Protein AF-A0A2M7UBL9-F1 (afdb_monomer_lite)

Secondary structure (DSSP, 8-state):
--------------PPPPHHHHHHHHHHHHHHHHH-TT-THHHHHHHHHHHTT-HHHHHHHHHHHHTSSS--HHHHHHHHHHHHHHT-HHHHHHHHHHHHHSSS--HHHHHHHHHHSGGGS-HHHHHHHHHHHHHHSTT-HHHHHHHHH-TTHHHH-S-TT-S--SSS---------PPP-------------------------

pLDDT: mean 74.65, std 22.38, range [30.62, 98.12]

Structure (mmCIF, N/CA/C/O backbone):
data_AF-A0A2M7UBL9-F1
#
_entry.id   AF-A0A2M7UBL9-F1
#
loop_
_atom_site.group_PDB
_atom_site.id
_atom_site.type_symbol
_atom_site.label_atom_id
_atom_site.label_alt_id
_atom_site.label_comp_id
_atom_site.label_asym_id
_atom_site.label_entity_id
_atom_site.label_seq_id
_atom_site.pdbx_PDB_ins_code
_atom_site.Cartn_x
_atom_site.Cartn_y
_atom_site.Cartn_z
_atom_site.occupancy
_atom_site.B_iso_or_equiv
_atom_site.auth_seq_id
_atom_site.auth_comp_id
_atom_site.auth_asym_id
_atom_site.auth_atom_id
_atom_site.pdbx_PDB_model_num
ATOM 1 N N . MET A 1 1 ? 20.153 52.054 -46.655 1.00 41.78 1 MET A N 1
ATOM 2 C CA . MET A 1 1 ? 19.236 50.897 -46.745 1.00 41.78 1 MET A CA 1
ATOM 3 C C . MET A 1 1 ? 19.800 49.797 -45.859 1.00 41.78 1 MET A C 1
ATOM 5 O O . MET A 1 1 ? 20.803 49.205 -46.225 1.00 41.78 1 MET A O 1
ATOM 9 N N . SER A 1 2 ? 19.235 49.605 -44.665 1.00 38.12 2 SER A N 1
ATOM 10 C CA . SER A 1 2 ? 19.687 48.591 -43.701 1.00 38.12 2 SER A CA 1
ATOM 11 C C . SER A 1 2 ? 18.784 47.368 -43.794 1.00 38.12 2 SER A C 1
ATOM 13 O O . SER A 1 2 ? 17.598 47.455 -43.479 1.00 38.12 2 SER A O 1
ATOM 15 N N . THR A 1 3 ? 19.324 46.233 -44.223 1.00 44.28 3 THR A N 1
ATOM 16 C CA . THR A 1 3 ? 18.603 44.957 -44.233 1.00 44.28 3 THR A CA 1
ATOM 17 C C . THR A 1 3 ? 18.715 44.304 -42.857 1.00 44.28 3 THR A C 1
ATOM 19 O O . THR A 1 3 ? 19.788 43.850 -42.463 1.00 44.28 3 THR A O 1
ATOM 22 N N . ARG A 1 4 ? 17.605 44.274 -42.110 1.00 40.47 4 ARG A N 1
ATOM 23 C CA . ARG A 1 4 ? 17.450 43.426 -40.920 1.00 40.47 4 ARG A CA 1
ATOM 24 C C . ARG A 1 4 ? 17.312 41.974 -41.371 1.00 40.47 4 ARG A C 1
ATOM 26 O O . ARG A 1 4 ? 16.329 41.628 -42.019 1.00 40.47 4 ARG A O 1
ATOM 33 N N . THR A 1 5 ? 18.264 41.134 -40.986 1.00 43.53 5 THR A N 1
ATOM 34 C CA . THR A 1 5 ? 18.117 39.679 -41.057 1.00 43.53 5 THR A CA 1
ATOM 35 C C . THR A 1 5 ? 17.353 39.226 -39.817 1.00 43.53 5 THR A C 1
ATOM 37 O O . THR A 1 5 ? 17.860 39.297 -38.700 1.00 43.53 5 THR A O 1
ATOM 40 N N . THR A 1 6 ? 16.103 38.819 -40.011 1.00 44.91 6 THR A N 1
ATOM 41 C CA . THR A 1 6 ? 15.244 38.250 -38.971 1.00 44.91 6 THR A CA 1
ATOM 42 C C . THR A 1 6 ? 15.660 36.802 -38.728 1.00 44.91 6 THR A C 1
ATOM 44 O O . THR A 1 6 ? 15.417 35.937 -39.566 1.00 44.91 6 THR A O 1
ATOM 47 N N . THR A 1 7 ? 16.296 36.521 -37.592 1.00 44.97 7 THR A N 1
ATOM 48 C CA . THR A 1 7 ? 16.575 35.150 -37.152 1.00 44.97 7 THR A CA 1
ATOM 49 C C . THR A 1 7 ? 15.276 34.540 -36.628 1.00 44.97 7 THR A C 1
ATOM 51 O O . THR A 1 7 ? 14.808 34.890 -35.547 1.00 44.97 7 THR A O 1
ATOM 54 N N . ALA A 1 8 ? 14.656 33.660 -37.415 1.00 42.44 8 ALA A N 1
ATOM 55 C CA . ALA A 1 8 ? 13.515 32.871 -36.975 1.00 42.44 8 ALA A CA 1
ATOM 56 C C . ALA A 1 8 ? 14.001 31.771 -36.019 1.00 42.44 8 ALA A C 1
ATOM 58 O O . ALA A 1 8 ? 14.709 30.846 -36.418 1.00 42.44 8 ALA A O 1
ATOM 59 N N . THR A 1 9 ? 13.637 31.884 -34.745 1.00 47.38 9 THR A N 1
ATOM 60 C CA . THR A 1 9 ? 13.860 30.854 -33.730 1.00 47.38 9 THR A CA 1
ATOM 61 C C . THR A 1 9 ? 12.978 29.652 -34.062 1.00 47.38 9 THR A C 1
ATOM 63 O O . THR A 1 9 ? 11.766 29.691 -33.857 1.00 47.38 9 THR A O 1
ATOM 66 N N . ALA A 1 10 ? 13.568 28.586 -34.604 1.00 41.22 10 ALA A N 1
ATOM 67 C CA . ALA A 1 10 ? 12.870 27.326 -34.817 1.00 41.22 10 ALA A CA 1
ATOM 68 C C . ALA A 1 10 ? 12.515 26.724 -33.452 1.00 41.22 10 ALA A C 1
ATOM 70 O O . ALA A 1 10 ? 13.370 26.221 -32.723 1.00 41.22 10 ALA A O 1
ATOM 71 N N . THR A 1 11 ? 11.242 26.817 -33.082 1.00 44.38 11 THR A N 1
ATOM 72 C CA . THR A 1 11 ? 10.681 26.097 -31.943 1.00 44.38 11 THR A CA 1
ATOM 73 C C . THR A 1 11 ? 10.599 24.624 -32.334 1.00 44.38 11 THR A C 1
ATOM 75 O O . THR A 1 11 ? 9.658 24.198 -32.998 1.00 44.38 11 THR A O 1
ATOM 78 N N . THR A 1 12 ? 11.618 23.841 -31.981 1.00 48.31 12 THR A N 1
ATOM 79 C CA . THR A 1 12 ? 11.602 22.386 -32.157 1.00 48.31 12 THR A CA 1
ATOM 80 C C . THR A 1 12 ? 10.574 21.791 -31.201 1.00 48.31 12 THR A C 1
ATOM 82 O O . THR A 1 12 ? 10.859 21.535 -30.034 1.00 48.31 12 THR A O 1
ATOM 85 N N . THR A 1 13 ? 9.356 21.583 -31.688 1.00 44.88 13 THR A N 1
ATOM 86 C CA . THR A 1 13 ? 8.380 20.707 -31.041 1.00 44.88 13 THR A CA 1
ATOM 87 C C . THR A 1 13 ? 8.954 19.284 -31.051 1.00 44.88 13 THR A C 1
ATOM 89 O O . THR A 1 13 ? 9.292 18.792 -32.132 1.00 44.88 13 THR A O 1
ATOM 92 N N . PRO A 1 14 ? 9.117 18.603 -29.903 1.00 51.16 14 PRO A N 1
ATOM 93 C CA . PRO A 1 14 ? 9.611 17.234 -29.906 1.00 51.16 14 PRO A CA 1
ATOM 94 C C . PRO A 1 14 ? 8.549 16.330 -30.549 1.00 51.16 14 PRO A C 1
ATOM 96 O O . PRO A 1 14 ? 7.453 16.157 -30.019 1.00 51.16 14 PRO A O 1
ATOM 99 N N . GLY A 1 15 ? 8.861 15.798 -31.733 1.00 53.72 15 GLY A N 1
ATOM 100 C CA . GLY A 1 15 ? 8.051 14.779 -32.403 1.00 53.72 15 GLY A CA 1
ATOM 101 C C . GLY A 1 15 ? 8.059 13.447 -31.637 1.00 53.72 15 GLY A C 1
ATOM 102 O O . GLY A 1 15 ? 8.873 13.265 -30.729 1.00 53.72 15 GLY A O 1
ATOM 103 N N . PRO A 1 16 ? 7.175 12.495 -31.988 1.00 56.75 16 PRO A N 1
ATOM 104 C CA . PRO A 1 16 ? 7.055 11.226 -31.276 1.00 56.75 16 PRO A CA 1
ATOM 105 C C . PRO A 1 16 ? 8.388 10.468 -31.325 1.00 56.75 16 PRO A C 1
ATOM 107 O O . PRO A 1 16 ? 8.872 10.116 -32.403 1.00 56.75 16 PRO A O 1
ATOM 110 N N . GLU A 1 17 ? 9.003 10.245 -30.161 1.00 60.44 17 GLU A N 1
ATOM 111 C CA . GLU A 1 17 ? 10.250 9.486 -30.047 1.00 60.44 17 GLU A CA 1
ATOM 112 C C . GLU A 1 17 ? 10.089 8.114 -30.722 1.00 60.44 17 GLU A C 1
ATOM 114 O O . GLU A 1 17 ? 9.132 7.382 -30.453 1.00 60.44 17 GLU A O 1
ATOM 119 N N . ARG A 1 18 ? 11.009 7.760 -31.633 1.00 70.50 18 ARG A N 1
ATOM 120 C CA . ARG A 1 18 ? 10.967 6.465 -32.332 1.00 70.50 18 ARG A CA 1
ATOM 121 C C . ARG A 1 18 ? 10.986 5.337 -31.296 1.00 70.50 18 ARG A C 1
ATOM 123 O O . ARG A 1 18 ? 11.727 5.396 -30.320 1.00 70.50 18 ARG A O 1
ATOM 130 N N . ARG A 1 19 ? 10.215 4.268 -31.517 1.00 67.06 19 ARG A N 1
ATOM 131 C CA . ARG A 1 19 ? 10.144 3.106 -30.601 1.00 67.06 19 ARG A CA 1
ATOM 132 C C . ARG A 1 19 ? 11.531 2.568 -30.211 1.00 67.06 19 ARG A C 1
ATOM 134 O O . ARG A 1 19 ? 11.742 2.196 -29.058 1.00 67.06 19 ARG A O 1
ATOM 141 N N . ASP A 1 20 ? 12.487 2.629 -31.134 1.00 74.69 20 ASP A N 1
ATOM 142 C CA . ASP A 1 20 ? 13.873 2.205 -30.924 1.00 74.69 20 ASP A CA 1
ATOM 143 C C . ASP A 1 20 ? 14.603 3.041 -29.863 1.00 74.69 20 ASP A C 1
ATOM 145 O O . ASP A 1 20 ? 15.366 2.500 -29.061 1.00 74.69 20 ASP A O 1
ATOM 149 N N . THR A 1 21 ? 14.347 4.353 -29.797 1.00 82.38 21 THR A N 1
ATOM 150 C CA . THR A 1 21 ? 14.987 5.228 -28.805 1.00 82.38 21 THR A CA 1
ATOM 151 C C . THR A 1 21 ? 14.426 4.988 -27.409 1.00 82.38 21 THR A C 1
ATOM 153 O O . THR A 1 21 ? 15.182 5.003 -26.440 1.00 82.38 21 THR A O 1
ATOM 156 N N . ILE A 1 22 ? 13.127 4.697 -27.297 1.00 79.38 22 ILE A N 1
ATOM 157 C CA . ILE A 1 22 ? 12.485 4.341 -26.022 1.00 79.38 22 ILE A CA 1
ATOM 158 C C . ILE A 1 22 ? 13.061 3.022 -25.496 1.00 79.38 22 ILE A C 1
ATOM 160 O O . ILE A 1 22 ? 13.473 2.945 -24.339 1.00 79.38 22 ILE A O 1
ATOM 164 N N . PHE A 1 23 ? 13.164 2.006 -26.357 1.00 78.19 23 PHE A N 1
ATOM 165 C CA . PHE A 1 23 ? 13.729 0.710 -25.982 1.00 78.19 23 PHE A CA 1
ATOM 166 C C . PHE A 1 23 ? 15.198 0.821 -25.546 1.00 78.19 23 PHE A C 1
ATOM 168 O O . PHE A 1 23 ? 15.598 0.246 -24.533 1.00 78.19 23 PHE A O 1
ATOM 175 N N . GLN A 1 24 ? 16.006 1.612 -26.258 1.00 84.75 24 GLN A N 1
ATOM 176 C CA . GLN A 1 24 ? 17.397 1.858 -25.872 1.00 84.75 24 GLN A CA 1
ATOM 177 C C . GLN A 1 24 ? 17.512 2.583 -24.526 1.00 84.75 24 GLN A C 1
ATOM 179 O O . GLN A 1 24 ? 18.331 2.187 -23.695 1.00 84.75 24 GLN A O 1
ATOM 184 N N . LYS A 1 25 ? 16.695 3.618 -24.285 1.00 86.44 25 LYS A N 1
ATOM 185 C CA . LYS A 1 25 ? 16.646 4.318 -22.990 1.00 86.44 25 LYS A CA 1
ATOM 186 C C . LYS A 1 25 ? 16.262 3.362 -21.859 1.00 86.44 25 LYS A C 1
ATOM 188 O O . LYS A 1 25 ? 16.910 3.374 -20.817 1.00 86.44 25 LYS A O 1
ATOM 193 N N . GLN A 1 26 ? 15.278 2.493 -22.090 1.00 86.12 26 GLN A N 1
ATOM 194 C CA . GLN A 1 26 ? 14.844 1.486 -21.123 1.00 86.12 26 GLN A CA 1
ATOM 195 C C . GLN A 1 26 ? 15.966 0.498 -20.784 1.00 86.12 26 GLN A C 1
ATOM 197 O O . GLN A 1 26 ? 16.264 0.286 -19.612 1.00 86.12 26 GLN A O 1
ATOM 202 N N . LYS A 1 27 ? 16.660 -0.034 -21.796 1.00 88.00 27 LYS A N 1
ATOM 203 C CA . LYS A 1 27 ? 17.800 -0.939 -21.593 1.00 88.00 27 LYS A CA 1
ATOM 204 C C . LYS A 1 27 ? 18.944 -0.273 -20.819 1.00 88.00 27 LYS A C 1
ATOM 206 O O . LYS A 1 27 ? 19.565 -0.909 -19.973 1.00 88.00 27 LYS A O 1
ATOM 211 N N . ARG A 1 28 ? 19.222 1.010 -21.087 1.00 89.19 28 ARG A N 1
ATOM 212 C CA . ARG A 1 28 ? 20.231 1.784 -20.339 1.00 89.19 28 ARG A CA 1
ATOM 213 C C . ARG A 1 28 ? 19.842 1.963 -18.873 1.00 89.19 28 ARG A C 1
ATOM 215 O O . ARG A 1 28 ? 20.697 1.802 -18.010 1.00 89.19 28 ARG A O 1
ATOM 222 N N . LEU A 1 29 ? 18.572 2.262 -18.600 1.00 88.81 29 LEU A N 1
ATOM 223 C CA . LEU A 1 29 ? 18.061 2.380 -17.235 1.00 88.81 29 LEU A CA 1
ATOM 224 C C . LEU A 1 29 ? 18.187 1.055 -16.475 1.00 88.81 29 LEU A C 1
ATOM 226 O O . LEU A 1 29 ? 18.635 1.047 -15.335 1.00 88.81 29 LEU A O 1
ATOM 230 N N . GLU A 1 30 ? 17.846 -0.065 -17.108 1.00 88.81 30 GLU A N 1
ATOM 231 C CA . GLU A 1 30 ? 17.962 -1.387 -16.481 1.00 88.81 30 GLU A CA 1
ATOM 232 C C . GLU A 1 30 ? 19.416 -1.758 -16.186 1.00 88.81 30 GLU A C 1
ATOM 234 O O . GLU A 1 30 ? 19.713 -2.241 -15.096 1.00 88.81 30 GLU A O 1
ATOM 239 N N . GLY A 1 31 ? 20.333 -1.454 -17.109 1.00 90.69 31 GLY A N 1
ATOM 240 C CA . GLY A 1 31 ? 21.767 -1.608 -16.866 1.00 90.69 31 GLY A CA 1
ATOM 241 C C . GLY A 1 31 ? 22.255 -0.758 -15.690 1.00 90.69 31 GLY A C 1
ATOM 242 O O . GLY A 1 31 ? 23.000 -1.247 -14.850 1.00 90.69 31 GLY A O 1
ATOM 243 N N . TYR A 1 32 ? 21.794 0.492 -15.585 1.00 90.81 32 TYR A N 1
ATOM 244 C CA . TYR A 1 32 ? 22.112 1.353 -14.445 1.00 90.81 32 TYR A CA 1
ATOM 245 C C . TYR A 1 32 ? 21.618 0.748 -13.124 1.00 90.81 32 TYR A C 1
ATOM 247 O O . TYR A 1 32 ? 22.389 0.617 -12.180 1.00 90.81 32 TYR A O 1
ATOM 255 N N . LEU A 1 33 ? 20.353 0.327 -13.059 1.00 89.94 33 LEU A N 1
ATOM 256 C CA . LEU A 1 33 ? 19.760 -0.244 -11.846 1.00 89.94 33 LEU A CA 1
ATOM 257 C C . LEU A 1 33 ? 20.497 -1.500 -11.359 1.00 89.94 33 LEU A C 1
ATOM 259 O O . LEU A 1 33 ? 20.655 -1.680 -10.154 1.00 89.94 33 LEU A O 1
ATOM 263 N N . LEU A 1 34 ? 21.015 -2.323 -12.276 1.00 87.25 34 LEU A N 1
ATOM 264 C CA . LEU A 1 34 ? 21.812 -3.503 -11.931 1.00 87.25 34 LEU A CA 1
ATOM 265 C C . LEU A 1 34 ? 23.120 -3.150 -11.201 1.00 87.25 34 LEU A C 1
ATOM 267 O O . LEU A 1 34 ? 23.563 -3.894 -10.332 1.00 87.25 34 LEU A O 1
ATOM 271 N N . HIS A 1 35 ? 23.731 -2.012 -11.533 1.00 88.00 35 HIS A N 1
ATOM 272 C CA . HIS A 1 35 ? 24.955 -1.528 -10.887 1.00 88.00 35 HIS A CA 1
ATOM 273 C C . HIS A 1 35 ? 24.685 -0.623 -9.673 1.00 88.00 35 HIS A C 1
ATOM 275 O O . HIS A 1 35 ? 25.620 -0.248 -8.965 1.00 88.00 35 HIS A O 1
ATOM 281 N N . HIS A 1 36 ? 23.420 -0.281 -9.413 1.00 87.75 36 HIS A N 1
ATOM 282 C CA . HIS A 1 36 ? 23.005 0.625 -8.344 1.00 87.75 36 HIS A CA 1
ATOM 283 C C . HIS A 1 36 ? 21.801 0.053 -7.569 1.00 87.75 36 HIS A C 1
ATOM 285 O O . HIS A 1 36 ? 20.705 0.618 -7.636 1.00 87.75 36 HIS A O 1
ATOM 291 N N . PRO A 1 37 ? 21.990 -1.037 -6.797 1.00 84.06 37 PRO A N 1
ATOM 292 C CA . PRO A 1 37 ? 20.899 -1.767 -6.140 1.00 84.06 37 PRO A CA 1
ATOM 293 C C . PRO A 1 37 ? 20.113 -0.933 -5.113 1.00 84.06 37 PRO A C 1
ATOM 295 O O . PRO A 1 37 ? 18.930 -1.169 -4.920 1.00 84.06 37 PRO A O 1
ATOM 298 N N . ASN A 1 38 ? 20.725 0.100 -4.525 1.00 84.12 38 ASN A N 1
ATOM 299 C CA . ASN A 1 38 ? 20.074 0.995 -3.555 1.00 84.12 38 ASN A CA 1
ATOM 300 C C . ASN A 1 38 ? 19.424 2.237 -4.208 1.00 84.12 38 ASN A C 1
ATOM 302 O O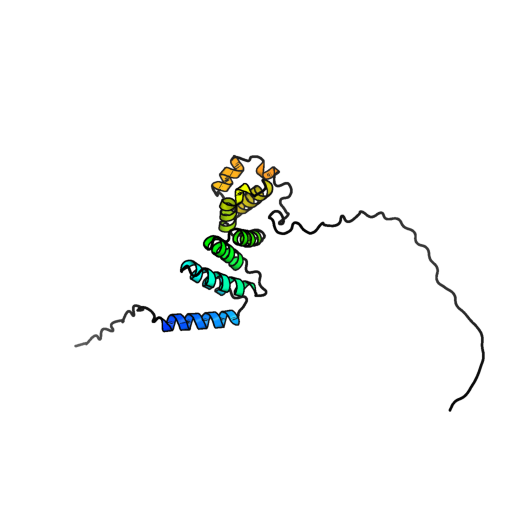 . ASN A 1 38 ? 19.159 3.244 -3.547 1.00 84.12 38 ASN A O 1
ATOM 306 N N . SER A 1 39 ? 19.241 2.237 -5.533 1.00 88.25 39 SER A N 1
ATOM 307 C CA . SER A 1 39 ? 18.741 3.410 -6.252 1.00 88.25 39 SER A CA 1
ATOM 308 C C . SER A 1 39 ? 17.248 3.642 -6.015 1.00 88.25 39 SER A C 1
ATOM 310 O O . SER A 1 39 ? 16.408 2.791 -6.302 1.00 88.25 39 SER A O 1
ATOM 312 N N . ALA A 1 40 ? 16.880 4.871 -5.644 1.00 84.25 40 ALA A N 1
ATOM 313 C CA . ALA A 1 40 ? 15.477 5.294 -5.589 1.00 84.25 40 ALA A CA 1
ATOM 314 C C . ALA A 1 40 ? 14.754 5.197 -6.954 1.00 84.25 40 ALA A C 1
ATOM 316 O O . ALA A 1 40 ? 13.522 5.234 -7.010 1.00 84.25 40 ALA A O 1
ATOM 317 N N . LEU A 1 41 ? 15.499 5.039 -8.058 1.00 90.62 41 LEU A N 1
ATOM 318 C CA . LEU A 1 41 ? 14.942 4.873 -9.399 1.00 90.62 41 LEU A CA 1
ATOM 319 C C . LEU A 1 41 ? 14.125 3.588 -9.565 1.00 90.62 41 LEU A C 1
ATOM 321 O O . LEU A 1 41 ? 13.236 3.574 -10.416 1.00 90.62 41 LEU A O 1
ATOM 325 N N . PHE A 1 42 ? 14.345 2.550 -8.747 1.00 92.88 42 PHE A N 1
ATOM 326 C CA . PHE A 1 42 ? 13.486 1.360 -8.753 1.00 92.88 42 PHE A CA 1
ATOM 327 C C . PHE A 1 42 ? 12.021 1.718 -8.492 1.00 92.88 42 PHE A C 1
ATOM 329 O O . PHE A 1 42 ? 11.135 1.264 -9.213 1.00 92.88 42 PHE A O 1
ATOM 336 N N . ALA A 1 43 ? 11.760 2.589 -7.512 1.00 91.94 43 ALA A N 1
ATOM 337 C CA . ALA A 1 43 ? 10.400 2.969 -7.137 1.00 91.94 43 ALA A CA 1
ATOM 338 C C . ALA A 1 43 ? 9.715 3.782 -8.236 1.00 91.94 43 ALA A C 1
ATOM 340 O O . ALA A 1 43 ? 8.543 3.564 -8.546 1.00 91.94 43 ALA A O 1
ATOM 341 N N . TRP A 1 44 ? 10.458 4.702 -8.853 1.00 92.69 44 TRP A N 1
ATOM 342 C CA . TRP A 1 44 ? 9.953 5.461 -9.990 1.00 92.69 44 TRP A CA 1
ATOM 343 C C . TRP A 1 44 ? 9.650 4.533 -11.171 1.00 92.69 44 TRP A C 1
ATOM 345 O O . TRP A 1 44 ? 8.538 4.546 -11.696 1.00 92.69 44 TRP A O 1
ATOM 355 N N . TYR A 1 45 ? 10.598 3.673 -11.549 1.00 94.12 45 TYR A N 1
ATOM 356 C CA . TYR A 1 45 ? 10.457 2.800 -12.713 1.00 94.12 45 TYR A CA 1
ATOM 357 C C . TYR A 1 45 ? 9.361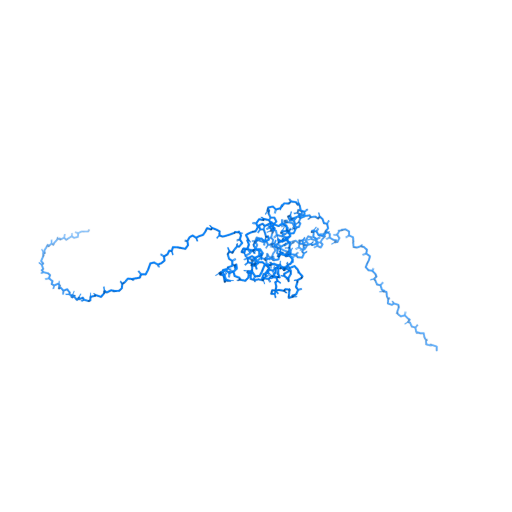 1.742 -12.527 1.00 94.12 45 TYR A C 1
ATOM 359 O O . TYR A 1 45 ? 8.587 1.484 -13.454 1.00 94.12 45 TYR A O 1
ATOM 367 N N . GLY A 1 46 ? 9.235 1.179 -11.323 1.00 95.12 46 GLY A N 1
ATOM 368 C CA . GLY A 1 46 ? 8.134 0.292 -10.958 1.00 95.12 46 GLY A CA 1
ATOM 369 C C . GLY A 1 46 ? 6.781 0.996 -11.089 1.00 95.12 46 GLY A C 1
ATOM 370 O O . GLY A 1 46 ? 5.890 0.484 -11.765 1.00 95.12 46 GLY A O 1
ATOM 371 N N . ARG A 1 47 ? 6.649 2.217 -10.547 1.00 94.94 47 ARG A N 1
ATOM 372 C CA . ARG A 1 47 ? 5.415 3.016 -10.641 1.00 94.94 47 ARG A CA 1
ATOM 373 C C . ARG A 1 47 ? 5.015 3.287 -12.087 1.00 94.94 47 ARG A C 1
ATOM 375 O O . ARG A 1 47 ? 3.855 3.103 -12.430 1.00 94.94 47 ARG A O 1
ATOM 382 N N . GLN A 1 48 ? 5.967 3.655 -12.944 1.00 94.50 48 GLN A N 1
ATOM 383 C CA . GLN A 1 48 ? 5.682 3.887 -14.363 1.00 94.50 48 GLN A CA 1
ATOM 384 C C . GLN A 1 48 ? 5.161 2.625 -15.064 1.00 94.50 48 GLN A C 1
ATOM 386 O O . GLN A 1 48 ? 4.232 2.693 -15.864 1.00 94.50 48 GLN A O 1
ATOM 391 N N . ASN A 1 49 ? 5.714 1.448 -14.750 1.00 95.25 49 ASN A N 1
ATOM 392 C CA . ASN A 1 49 ? 5.205 0.195 -15.314 1.00 95.25 49 ASN A CA 1
ATOM 393 C C . ASN A 1 49 ? 3.811 -0.154 -14.782 1.00 95.25 49 ASN A C 1
ATOM 395 O O . ASN A 1 49 ? 2.987 -0.645 -15.553 1.00 95.25 49 ASN A O 1
ATOM 399 N N . MET A 1 50 ? 3.532 0.140 -13.511 1.00 95.56 50 MET A N 1
ATOM 400 C CA . MET A 1 50 ? 2.208 -0.037 -12.917 1.00 95.56 50 MET A CA 1
ATOM 401 C C . MET A 1 50 ? 1.163 0.866 -13.592 1.00 95.56 50 MET A C 1
ATOM 403 O O . MET A 1 50 ? 0.103 0.380 -13.971 1.00 95.56 50 MET A O 1
ATOM 407 N N . GLU A 1 51 ? 1.474 2.148 -13.809 1.00 94.56 51 GLU A N 1
ATOM 408 C CA . GLU A 1 51 ? 0.576 3.122 -14.458 1.00 94.56 51 GLU A CA 1
ATOM 409 C C . GLU A 1 51 ? 0.227 2.736 -15.905 1.00 94.56 51 GLU A C 1
ATOM 411 O O . GLU A 1 51 ? -0.885 2.979 -16.365 1.00 94.56 51 GLU A O 1
ATOM 416 N N . ILE A 1 52 ? 1.149 2.073 -16.611 1.00 94.19 52 ILE A N 1
ATOM 417 C CA . ILE A 1 52 ? 0.938 1.560 -17.977 1.00 94.19 52 ILE A CA 1
ATOM 418 C C . ILE A 1 52 ? 0.243 0.174 -17.962 1.00 94.19 52 ILE A C 1
ATOM 420 O O . ILE A 1 52 ? 0.000 -0.422 -19.011 1.00 94.19 52 ILE A O 1
ATOM 424 N N . GLY A 1 53 ? -0.079 -0.370 -16.784 1.00 94.38 53 GLY A N 1
ATOM 425 C CA . GLY A 1 53 ? -0.754 -1.663 -16.617 1.00 94.38 53 GLY A CA 1
ATOM 426 C C . GLY A 1 53 ? 0.158 -2.885 -16.758 1.00 94.38 53 GLY A C 1
ATOM 427 O O . GLY A 1 53 ? -0.317 -4.017 -16.781 1.00 94.38 53 GLY A O 1
ATOM 428 N N . LYS A 1 54 ? 1.481 -2.698 -16.832 1.00 96.12 54 LYS A N 1
ATOM 429 C CA . LYS A 1 54 ? 2.471 -3.787 -16.891 1.00 96.12 54 LYS A CA 1
ATOM 430 C C . LYS A 1 54 ? 2.820 -4.273 -15.483 1.00 96.12 54 LYS A C 1
ATOM 432 O O . LYS A 1 54 ? 3.968 -4.148 -15.050 1.00 96.12 54 LYS A O 1
ATOM 437 N N . LEU A 1 55 ? 1.826 -4.811 -14.779 1.00 96.88 55 LEU A N 1
ATOM 438 C CA . LEU A 1 55 ? 1.922 -5.167 -13.358 1.00 96.88 55 LEU A CA 1
ATOM 439 C C . LEU A 1 55 ? 3.051 -6.171 -13.072 1.00 96.88 55 LEU A C 1
ATOM 441 O O . LEU A 1 55 ? 3.891 -5.893 -12.224 1.00 96.88 55 LEU A O 1
ATOM 445 N N . ASP A 1 56 ? 3.184 -7.239 -13.864 1.00 96.69 56 ASP A N 1
ATOM 446 C CA . ASP A 1 56 ? 4.242 -8.251 -13.665 1.00 96.69 56 ASP A CA 1
ATOM 447 C C . ASP A 1 56 ? 5.656 -7.679 -13.827 1.00 96.69 56 ASP A C 1
ATOM 449 O O . ASP A 1 56 ? 6.619 -8.123 -13.201 1.00 96.69 56 ASP A O 1
ATOM 453 N N . ARG A 1 57 ? 5.812 -6.676 -14.701 1.00 94.56 57 ARG A N 1
ATOM 454 C CA . ARG A 1 57 ? 7.097 -5.992 -14.869 1.00 94.56 57 ARG A CA 1
ATOM 455 C C . ARG A 1 57 ? 7.360 -5.050 -13.704 1.00 94.56 57 ARG A C 1
ATOM 457 O O . ARG A 1 57 ? 8.487 -5.008 -13.222 1.00 94.56 57 ARG A O 1
ATOM 464 N N . ALA A 1 58 ? 6.341 -4.314 -13.265 1.00 96.62 58 ALA A N 1
ATOM 465 C CA . ALA A 1 58 ? 6.429 -3.441 -12.102 1.00 96.62 58 ALA A CA 1
ATOM 466 C C . ALA A 1 58 ? 6.837 -4.228 -10.848 1.00 96.62 58 ALA A C 1
ATOM 468 O O . ALA A 1 58 ? 7.743 -3.804 -10.133 1.00 96.62 58 ALA A O 1
ATOM 469 N N . GLU A 1 59 ? 6.238 -5.402 -10.644 1.00 96.62 59 GLU A N 1
ATOM 470 C CA . GLU A 1 59 ? 6.569 -6.330 -9.564 1.00 96.62 59 GLU A CA 1
ATOM 471 C C . GLU A 1 59 ? 8.043 -6.741 -9.607 1.00 96.62 59 GLU A C 1
ATOM 473 O O . GLU A 1 59 ? 8.770 -6.506 -8.643 1.00 96.62 59 GLU A O 1
ATOM 478 N N . LYS A 1 60 ? 8.520 -7.263 -10.747 1.00 94.50 60 LYS A N 1
ATOM 479 C CA . LYS A 1 60 ? 9.923 -7.685 -10.910 1.00 94.50 60 LYS A CA 1
ATOM 480 C C . LYS A 1 60 ? 10.914 -6.553 -10.650 1.00 94.50 60 LYS A C 1
ATOM 482 O O . LYS A 1 60 ? 11.962 -6.782 -10.056 1.00 94.50 60 LYS A O 1
ATOM 487 N N . ILE A 1 61 ? 10.593 -5.333 -11.087 1.00 93.31 61 ILE A N 1
ATOM 488 C CA . ILE A 1 61 ? 11.427 -4.150 -10.832 1.00 93.31 61 ILE A CA 1
ATOM 489 C C . ILE A 1 61 ? 11.500 -3.866 -9.328 1.00 93.31 61 ILE A C 1
ATOM 491 O O . ILE A 1 61 ? 12.585 -3.611 -8.812 1.00 93.31 61 ILE A O 1
ATOM 495 N N . CYS A 1 62 ? 10.370 -3.922 -8.620 1.00 93.56 62 CYS A N 1
ATOM 496 C CA . CYS A 1 62 ? 10.344 -3.658 -7.184 1.00 93.56 62 CYS A CA 1
ATOM 497 C C . CYS A 1 62 ? 11.055 -4.756 -6.384 1.00 93.56 62 CYS A C 1
ATOM 499 O O . CYS A 1 62 ? 11.836 -4.432 -5.496 1.00 93.56 62 CYS A O 1
ATOM 501 N N . GLN A 1 63 ? 10.849 -6.030 -6.733 1.00 92.56 63 GLN A N 1
ATOM 502 C CA . GLN A 1 63 ? 11.557 -7.164 -6.128 1.00 92.56 63 GLN A CA 1
ATOM 503 C C . GLN A 1 63 ? 13.071 -7.053 -6.339 1.00 92.56 63 GLN A C 1
ATOM 505 O O . GLN A 1 63 ? 13.838 -7.236 -5.399 1.00 92.56 63 GLN A O 1
ATOM 510 N N . LEU A 1 64 ? 13.516 -6.666 -7.540 1.00 90.38 64 LEU A N 1
ATOM 511 C CA . LEU A 1 64 ? 14.937 -6.448 -7.812 1.00 90.38 64 LEU A CA 1
ATOM 512 C C . LEU A 1 64 ? 15.529 -5.335 -6.933 1.00 90.38 64 LEU A C 1
ATOM 514 O O . LEU A 1 64 ? 16.641 -5.488 -6.438 1.00 90.38 64 LEU A O 1
ATOM 518 N N . GLY A 1 65 ? 14.788 -4.246 -6.709 1.00 89.31 65 GLY A N 1
ATOM 519 C CA . GLY A 1 65 ? 15.219 -3.167 -5.816 1.00 89.31 65 GLY A CA 1
ATOM 520 C C . GLY A 1 65 ? 15.202 -3.543 -4.329 1.00 89.31 65 GLY A C 1
ATOM 521 O O . GLY A 1 65 ? 15.981 -2.996 -3.558 1.00 89.31 65 GLY A O 1
ATOM 522 N N . LEU A 1 66 ? 14.349 -4.487 -3.918 1.00 88.94 66 LEU A N 1
ATOM 523 C CA . LEU A 1 66 ? 14.317 -5.012 -2.546 1.00 88.94 66 LEU A CA 1
ATOM 524 C C . LEU A 1 66 ? 15.397 -6.061 -2.263 1.00 88.94 66 LEU A C 1
ATOM 526 O O . LEU A 1 66 ? 15.700 -6.302 -1.102 1.00 88.94 66 LEU A O 1
ATOM 530 N N . ASN A 1 67 ? 15.998 -6.654 -3.298 1.00 84.31 67 ASN A N 1
ATOM 531 C CA . ASN A 1 67 ? 17.155 -7.540 -3.142 1.00 84.31 67 ASN A CA 1
ATOM 532 C C . ASN A 1 67 ? 18.444 -6.782 -2.759 1.00 84.31 67 ASN A C 1
ATOM 534 O O . ASN A 1 67 ? 19.457 -7.416 -2.470 1.00 84.31 67 ASN A O 1
ATOM 538 N N . GLY A 1 68 ? 18.437 -5.443 -2.790 1.00 71.75 68 GLY A N 1
ATOM 539 C CA . GLY A 1 68 ? 19.512 -4.622 -2.232 1.00 71.75 68 GLY A CA 1
ATOM 540 C C . GLY A 1 68 ? 19.488 -4.598 -0.698 1.00 71.75 68 GLY A C 1
ATOM 541 O O . GLY A 1 68 ? 18.478 -4.892 -0.072 1.00 71.75 68 GLY A O 1
ATOM 542 N N . GLU A 1 69 ? 20.595 -4.203 -0.067 1.00 58.47 69 GLU A N 1
ATOM 543 C CA . GLU A 1 69 ? 20.736 -4.199 1.404 1.00 58.47 69 GLU A CA 1
ATOM 544 C C . GLU A 1 69 ? 19.918 -3.102 2.119 1.00 58.47 69 GLU A C 1
ATOM 546 O O . GLU A 1 69 ? 19.894 -3.039 3.348 1.00 58.47 69 GLU A O 1
ATOM 551 N N . THR A 1 70 ? 19.244 -2.217 1.378 1.00 67.06 70 THR A N 1
ATOM 552 C CA . THR A 1 70 ? 18.478 -1.103 1.955 1.00 67.06 70 THR A CA 1
ATOM 553 C C . THR A 1 70 ? 16.999 -1.456 2.081 1.00 67.06 70 THR A C 1
ATOM 555 O O . THR A 1 70 ? 16.349 -1.798 1.094 1.00 67.06 70 THR A O 1
ATOM 558 N N . ASP A 1 71 ? 16.428 -1.279 3.277 1.00 71.00 71 ASP A N 1
ATOM 559 C CA . ASP A 1 71 ? 14.980 -1.394 3.477 1.00 71.00 71 ASP A CA 1
ATOM 560 C C . ASP A 1 71 ? 14.242 -0.248 2.768 1.00 71.00 71 ASP A C 1
ATOM 562 O O . ASP A 1 71 ? 14.090 0.875 3.264 1.00 71.00 71 ASP A O 1
ATOM 566 N N . HIS A 1 72 ? 13.801 -0.523 1.544 1.00 85.50 72 HIS A N 1
ATOM 567 C CA . HIS A 1 72 ? 13.085 0.429 0.716 1.00 85.50 72 HIS A CA 1
ATOM 568 C C . HIS A 1 72 ? 11.585 0.369 0.998 1.00 85.50 72 HIS A C 1
ATOM 570 O O . HIS A 1 72 ? 10.800 -0.189 0.229 1.00 85.50 72 HIS A O 1
ATOM 576 N N . ILE A 1 73 ? 11.158 1.052 2.062 1.00 90.50 73 ILE A N 1
ATOM 577 C CA . ILE A 1 73 ? 9.743 1.119 2.461 1.00 90.50 73 ILE A CA 1
ATOM 578 C C . ILE A 1 73 ? 8.812 1.628 1.344 1.00 90.50 73 ILE A C 1
ATOM 580 O O . ILE A 1 73 ? 7.641 1.258 1.264 1.00 90.50 73 ILE A O 1
ATOM 584 N N . ILE A 1 74 ? 9.341 2.455 0.434 1.00 92.00 74 ILE A N 1
ATOM 585 C CA . ILE A 1 74 ? 8.628 2.938 -0.756 1.00 92.00 74 ILE A CA 1
ATOM 586 C C . ILE A 1 74 ? 8.360 1.790 -1.742 1.00 92.00 74 ILE A C 1
ATOM 588 O O . ILE A 1 74 ? 7.272 1.731 -2.314 1.00 92.00 74 ILE A O 1
ATOM 592 N N . LEU A 1 75 ? 9.325 0.884 -1.939 1.00 94.06 75 LEU A N 1
ATOM 593 C CA . LEU A 1 75 ? 9.165 -0.280 -2.813 1.00 94.06 75 LEU A CA 1
ATOM 594 C C . LEU A 1 75 ? 8.159 -1.268 -2.236 1.00 94.06 75 LEU A C 1
ATOM 596 O O . LEU A 1 75 ? 7.312 -1.742 -2.982 1.00 94.06 75 LEU A O 1
ATOM 600 N N . ARG A 1 76 ? 8.175 -1.497 -0.919 1.00 94.44 76 ARG A N 1
ATOM 601 C CA . ARG A 1 76 ? 7.161 -2.322 -0.241 1.00 94.44 76 ARG A CA 1
ATOM 602 C C . ARG A 1 76 ? 5.757 -1.753 -0.412 1.00 94.44 76 ARG A C 1
ATOM 604 O O . ARG A 1 76 ? 4.837 -2.446 -0.829 1.00 94.44 76 ARG A O 1
ATOM 611 N N . LYS A 1 77 ? 5.604 -0.439 -0.213 1.00 95.69 77 LYS A N 1
ATOM 612 C CA . LYS A 1 77 ? 4.336 0.266 -0.465 1.00 95.69 77 LYS A CA 1
ATOM 613 C C . LYS A 1 77 ? 3.868 0.100 -1.913 1.00 95.69 77 LYS A C 1
ATOM 615 O O . LYS A 1 77 ? 2.675 -0.055 -2.149 1.00 95.69 77 LYS A O 1
ATOM 620 N N . LEU A 1 78 ? 4.790 0.155 -2.871 1.00 96.50 78 LEU A N 1
ATOM 621 C CA . LEU A 1 78 ? 4.484 -0.023 -4.286 1.00 96.50 78 LEU A CA 1
ATOM 622 C C . LEU A 1 78 ? 4.146 -1.482 -4.634 1.00 96.50 78 LEU A C 1
ATOM 624 O O . LEU A 1 78 ? 3.206 -1.695 -5.389 1.00 96.50 78 LEU A O 1
ATOM 628 N N . LEU A 1 79 ? 4.836 -2.474 -4.062 1.00 96.88 79 LEU A N 1
ATOM 629 C CA . LEU A 1 79 ? 4.469 -3.887 -4.207 1.00 96.88 79 LEU A CA 1
ATOM 630 C C . LEU A 1 79 ? 3.074 -4.163 -3.658 1.00 96.88 79 LEU A C 1
ATOM 632 O O . LEU A 1 79 ? 2.287 -4.801 -4.346 1.00 96.88 79 LEU A O 1
ATOM 636 N N . GLY A 1 80 ? 2.726 -3.606 -2.495 1.00 97.19 80 GLY A N 1
ATOM 637 C CA . GLY A 1 80 ? 1.366 -3.694 -1.962 1.00 97.19 80 GLY A CA 1
ATOM 638 C C . GLY A 1 80 ? 0.313 -3.162 -2.942 1.00 97.19 80 GLY A C 1
ATOM 639 O O . GLY A 1 80 ? -0.691 -3.826 -3.199 1.00 97.19 80 GLY A O 1
ATOM 640 N N . ASP A 1 81 ? 0.572 -2.003 -3.563 1.00 97.31 81 ASP A N 1
ATOM 641 C CA . ASP A 1 81 ? -0.316 -1.442 -4.591 1.00 97.31 81 ASP A CA 1
ATOM 642 C C . ASP A 1 81 ? -0.409 -2.350 -5.839 1.00 97.31 81 ASP A C 1
ATOM 644 O O . ASP A 1 81 ? -1.493 -2.532 -6.397 1.00 97.31 81 ASP A O 1
ATOM 648 N N . ILE A 1 82 ? 0.720 -2.915 -6.287 1.00 97.88 82 ILE A N 1
ATOM 649 C CA . ILE A 1 82 ? 0.798 -3.802 -7.459 1.00 97.88 82 ILE A CA 1
ATOM 650 C C . ILE A 1 82 ? 0.041 -5.108 -7.198 1.00 97.88 82 ILE A C 1
ATOM 652 O O . ILE A 1 82 ? -0.763 -5.519 -8.034 1.00 97.88 82 ILE A O 1
ATOM 656 N N . TYR A 1 83 ? 0.240 -5.726 -6.035 1.00 98.12 83 TYR A N 1
ATOM 657 C CA . TYR A 1 83 ? -0.452 -6.948 -5.638 1.00 98.12 83 TYR A CA 1
ATOM 658 C C . TYR A 1 83 ? -1.958 -6.723 -5.507 1.00 98.12 83 TYR A C 1
ATOM 660 O O . TYR A 1 83 ? -2.733 -7.535 -6.013 1.00 98.12 83 TYR A O 1
ATOM 668 N N . LEU A 1 84 ? -2.400 -5.591 -4.940 1.00 96.69 84 LEU A N 1
ATOM 669 C CA . LEU A 1 84 ? -3.822 -5.230 -4.959 1.00 96.69 84 LEU A CA 1
ATOM 670 C C . LEU A 1 84 ? -4.360 -5.116 -6.388 1.00 96.69 84 LEU A C 1
ATOM 672 O O . LEU A 1 84 ? -5.436 -5.640 -6.672 1.00 96.69 84 LEU A O 1
ATOM 676 N N . ALA A 1 85 ? -3.621 -4.467 -7.291 1.00 96.25 85 ALA A N 1
ATOM 677 C CA . ALA A 1 85 ? -4.026 -4.326 -8.688 1.00 96.25 85 ALA A CA 1
ATOM 678 C C . ALA A 1 85 ? -4.080 -5.674 -9.435 1.00 96.25 85 ALA A C 1
ATOM 680 O O . ALA A 1 85 ? -4.904 -5.840 -10.330 1.00 96.25 85 ALA A O 1
ATOM 681 N N . GLN A 1 86 ? -3.242 -6.643 -9.051 1.00 96.75 86 GLN A N 1
ATOM 682 C CA . GLN A 1 86 ? -3.262 -8.020 -9.561 1.00 96.75 86 GLN A CA 1
ATOM 683 C C . GLN A 1 86 ? -4.326 -8.909 -8.880 1.00 96.75 86 GLN A C 1
ATOM 685 O O . GLN A 1 86 ? -4.512 -10.052 -9.289 1.00 96.75 86 GLN A O 1
ATOM 690 N N . GLY A 1 87 ? -5.013 -8.430 -7.836 1.00 96.44 87 GLY A N 1
ATOM 691 C CA . GLY A 1 87 ? -5.961 -9.229 -7.045 1.00 96.44 87 GLY A CA 1
ATOM 692 C C . GLY A 1 87 ? -5.307 -10.178 -6.029 1.00 96.44 87 GLY A C 1
ATOM 693 O O . GLY A 1 87 ? -5.989 -10.998 -5.418 1.00 96.44 87 GLY A O 1
ATOM 694 N N . ARG A 1 88 ? -3.997 -10.056 -5.804 1.00 97.62 88 ARG A N 1
ATOM 695 C CA . ARG A 1 88 ? -3.212 -10.822 -4.823 1.00 97.62 88 ARG A CA 1
ATOM 696 C C . ARG A 1 88 ? -3.349 -10.201 -3.432 1.00 97.62 88 ARG A C 1
ATOM 698 O O . ARG A 1 88 ? -2.444 -9.556 -2.911 1.00 97.62 88 ARG A O 1
ATOM 705 N N . ILE A 1 89 ? -4.534 -10.355 -2.840 1.00 95.88 89 ILE A N 1
ATOM 706 C CA . ILE A 1 89 ? -4.929 -9.633 -1.616 1.00 95.88 89 ILE A CA 1
ATOM 707 C C . ILE A 1 89 ? -4.055 -9.987 -0.404 1.00 95.88 89 ILE A C 1
ATOM 709 O O . ILE A 1 89 ? -3.715 -9.094 0.371 1.00 95.88 89 ILE A O 1
ATOM 713 N N . ALA A 1 90 ? -3.683 -11.260 -0.239 1.00 94.31 90 ALA A N 1
ATOM 714 C CA . ALA A 1 90 ? -2.863 -11.707 0.889 1.00 94.31 90 ALA A CA 1
ATOM 715 C C . ALA A 1 90 ? -1.465 -11.067 0.861 1.00 94.31 90 ALA A C 1
ATOM 717 O O . ALA A 1 90 ? -1.058 -10.421 1.821 1.00 94.31 90 ALA A O 1
ATOM 718 N N . GLU A 1 91 ? -0.790 -11.142 -0.283 1.00 95.81 91 GLU A N 1
ATOM 719 C CA . GLU A 1 91 ? 0.558 -10.592 -0.472 1.00 95.81 91 GLU A CA 1
ATOM 720 C C . GLU A 1 91 ? 0.559 -9.063 -0.367 1.00 95.81 91 GLU A C 1
ATOM 722 O O . GLU A 1 91 ? 1.452 -8.463 0.230 1.00 95.81 91 GLU A O 1
ATOM 727 N N . ALA A 1 92 ? -0.491 -8.409 -0.874 1.00 97.31 92 ALA A N 1
ATOM 728 C CA . ALA A 1 92 ? -0.656 -6.971 -0.703 1.00 97.31 92 ALA A CA 1
ATOM 729 C C . ALA A 1 92 ? -0.748 -6.561 0.770 1.00 97.31 92 ALA A C 1
ATOM 731 O O . ALA A 1 92 ? -0.173 -5.550 1.184 1.00 97.31 92 ALA A O 1
ATOM 732 N N . ARG A 1 93 ? -1.492 -7.341 1.560 1.00 95.12 93 ARG A N 1
ATOM 733 C CA . ARG A 1 93 ? -1.658 -7.094 2.989 1.00 95.12 93 ARG A CA 1
ATOM 734 C C . ARG A 1 93 ? -0.336 -7.243 3.730 1.00 95.12 93 ARG A C 1
ATOM 736 O O . ARG A 1 93 ? -0.047 -6.400 4.573 1.00 95.12 93 ARG A O 1
ATOM 743 N N . GLU A 1 94 ? 0.446 -8.272 3.415 1.00 93.94 94 GLU A N 1
ATOM 744 C CA . GLU A 1 94 ? 1.762 -8.500 4.020 1.00 93.94 94 GLU A CA 1
ATOM 745 C C . GLU A 1 94 ? 2.701 -7.317 3.769 1.00 93.94 94 GLU A C 1
ATOM 747 O O . GLU A 1 94 ? 3.238 -6.740 4.715 1.00 93.94 94 GLU A O 1
ATOM 752 N N . GLU A 1 95 ? 2.819 -6.861 2.519 1.00 94.94 95 GLU A N 1
ATOM 753 C CA . GLU A 1 95 ? 3.674 -5.713 2.199 1.00 94.94 95 GLU A CA 1
ATOM 754 C C . GLU A 1 95 ? 3.205 -4.428 2.890 1.00 94.94 95 GLU A C 1
ATOM 756 O O . GLU A 1 95 ? 4.012 -3.657 3.418 1.00 94.94 95 GLU A O 1
ATOM 761 N N . TYR A 1 96 ? 1.892 -4.194 2.957 1.00 95.50 96 TYR A N 1
ATOM 762 C CA . TYR A 1 96 ? 1.369 -3.058 3.708 1.00 95.50 96 TYR A CA 1
ATOM 763 C C . TYR A 1 96 ? 1.584 -3.183 5.212 1.00 95.50 96 TYR A C 1
ATOM 765 O O . TYR A 1 96 ? 1.878 -2.168 5.841 1.00 95.50 96 TYR A O 1
ATOM 773 N N . ALA A 1 97 ? 1.490 -4.377 5.797 1.00 92.44 97 ALA A N 1
ATOM 774 C CA . ALA A 1 97 ? 1.777 -4.588 7.212 1.00 92.44 97 ALA A CA 1
ATOM 775 C C . ALA A 1 97 ? 3.225 -4.189 7.541 1.00 92.44 97 ALA A C 1
ATOM 777 O O . ALA A 1 97 ? 3.447 -3.444 8.497 1.00 92.44 97 ALA A O 1
ATOM 778 N N . ILE A 1 98 ? 4.188 -4.558 6.689 1.00 91.38 98 ILE A N 1
ATOM 779 C CA . ILE A 1 98 ? 5.591 -4.139 6.838 1.00 91.38 98 ILE A CA 1
ATOM 780 C C . ILE A 1 98 ? 5.713 -2.610 6.745 1.00 91.38 98 ILE A C 1
ATOM 782 O O . ILE A 1 98 ? 6.348 -1.969 7.585 1.00 91.38 98 ILE A O 1
ATOM 786 N N . VAL A 1 99 ? 5.046 -1.982 5.771 1.00 93.62 99 VAL A N 1
ATOM 787 C CA . VAL A 1 99 ? 5.042 -0.514 5.639 1.00 93.62 99 VAL A CA 1
ATOM 788 C C . VAL A 1 99 ? 4.469 0.171 6.874 1.00 93.62 99 VAL A C 1
ATOM 790 O O . VAL A 1 99 ? 4.992 1.201 7.312 1.00 93.62 99 VAL A O 1
ATOM 793 N N . LEU A 1 100 ? 3.416 -0.394 7.458 1.00 92.38 100 LEU A N 1
ATOM 794 C CA . LEU A 1 100 ? 2.812 0.121 8.675 1.00 92.38 100 LEU A CA 1
ATOM 795 C C . LEU A 1 100 ? 3.752 -0.003 9.878 1.00 92.38 100 LEU A C 1
ATOM 797 O O . LEU A 1 100 ? 3.717 0.871 10.734 1.00 92.38 100 LEU A O 1
ATOM 801 N N . GLN A 1 101 ? 4.635 -0.996 9.945 1.00 87.81 101 GLN A N 1
ATOM 802 C CA . GLN A 1 101 ? 5.614 -1.114 11.036 1.00 87.81 101 GLN A CA 1
ATOM 803 C C . GLN A 1 101 ? 6.720 -0.043 10.988 1.00 87.81 101 GLN A C 1
ATOM 805 O O . GLN A 1 101 ? 7.360 0.234 12.007 1.00 87.81 101 GLN A O 1
ATOM 810 N N . SER A 1 102 ? 6.920 0.624 9.846 1.00 86.62 102 SER A N 1
ATOM 811 C CA . SER A 1 102 ? 7.899 1.713 9.733 1.00 86.62 102 SER A CA 1
ATOM 812 C C . SER A 1 102 ? 7.614 2.859 10.708 1.00 86.62 102 SER A C 1
ATOM 814 O O . SER A 1 102 ? 6.480 3.080 11.130 1.00 86.62 102 SER A O 1
ATOM 816 N N . HIS A 1 103 ? 8.635 3.646 11.062 1.00 82.88 103 HIS A N 1
ATOM 817 C CA . HIS A 1 103 ? 8.467 4.777 11.985 1.00 82.88 103 HIS A CA 1
ATOM 818 C C . HIS A 1 103 ? 7.463 5.826 11.460 1.00 82.88 103 HIS A C 1
ATOM 820 O O . HIS A 1 103 ? 6.668 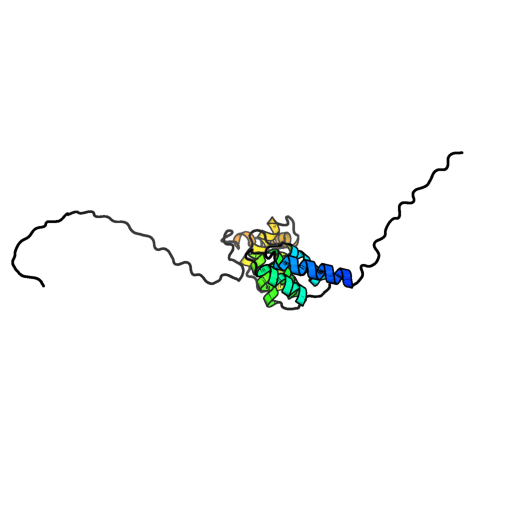6.380 12.225 1.00 82.88 103 HIS A O 1
ATOM 826 N N . ARG A 1 104 ? 7.467 6.062 10.143 1.00 84.31 104 ARG A N 1
ATOM 827 C CA . ARG A 1 104 ? 6.639 7.045 9.428 1.00 84.31 104 ARG A CA 1
ATOM 828 C C . ARG A 1 104 ? 5.922 6.362 8.249 1.00 84.31 104 ARG A C 1
ATOM 830 O O . ARG A 1 104 ? 6.362 6.509 7.111 1.00 84.31 104 ARG A O 1
ATOM 837 N N . PRO A 1 105 ? 4.836 5.615 8.498 1.00 89.94 105 PRO A N 1
ATOM 838 C CA . PRO A 1 105 ? 4.087 4.947 7.448 1.00 89.94 105 PRO A CA 1
ATOM 839 C C . PRO A 1 105 ? 3.350 5.976 6.599 1.00 89.94 105 PRO A C 1
ATOM 841 O O . PRO A 1 105 ? 2.967 7.051 7.069 1.00 89.94 105 PRO A O 1
ATOM 844 N N . PHE A 1 106 ? 3.106 5.630 5.341 1.00 92.88 106 PHE A N 1
ATOM 845 C CA . PHE A 1 106 ? 2.347 6.493 4.447 1.00 92.88 106 PHE A CA 1
ATOM 846 C C . PHE A 1 106 ? 0.867 6.529 4.868 1.00 92.88 106 PHE A C 1
ATOM 848 O O . PHE A 1 106 ? 0.262 5.465 5.024 1.00 92.88 106 PHE A O 1
ATOM 855 N N . PRO A 1 107 ? 0.232 7.713 4.962 1.00 94.31 107 PRO A N 1
ATOM 856 C CA . PRO A 1 107 ? -1.192 7.821 5.290 1.00 94.31 107 PRO A CA 1
ATOM 857 C C . PRO A 1 107 ? -2.093 7.019 4.360 1.00 94.31 107 PRO A C 1
ATOM 859 O O . PRO A 1 107 ? -3.032 6.379 4.817 1.00 94.31 107 PRO A O 1
ATOM 862 N N . GLY A 1 108 ? -1.765 6.999 3.064 1.00 94.44 108 GLY A N 1
ATOM 863 C CA . GLY A 1 108 ? -2.511 6.225 2.075 1.00 94.44 108 GLY A CA 1
ATOM 864 C C . GLY A 1 108 ? -2.475 4.719 2.341 1.00 94.44 108 GLY A C 1
ATOM 865 O O . GLY A 1 108 ? -3.452 4.038 2.050 1.00 94.44 108 GLY A O 1
ATOM 866 N N . VAL A 1 109 ? -1.400 4.197 2.945 1.00 95.94 109 VAL A N 1
ATOM 867 C CA . VAL A 1 109 ? -1.337 2.784 3.355 1.00 95.94 109 VAL A CA 1
ATOM 868 C C . VAL A 1 109 ? -2.227 2.546 4.566 1.00 95.94 109 VAL A C 1
ATOM 870 O O . VAL A 1 109 ? -3.005 1.603 4.543 1.00 95.94 109 VAL A O 1
ATOM 873 N N . ILE A 1 110 ? -2.200 3.429 5.572 1.00 95.12 110 ILE A N 1
ATOM 874 C CA . ILE A 1 110 ? -3.107 3.330 6.729 1.00 95.12 110 ILE A CA 1
ATOM 875 C C . ILE A 1 110 ? -4.570 3.346 6.269 1.00 95.12 110 ILE A C 1
ATOM 877 O O . ILE A 1 110 ? -5.350 2.483 6.658 1.00 95.12 110 ILE A O 1
ATOM 881 N N . GLN A 1 111 ? -4.932 4.293 5.403 1.00 94.94 111 GLN A N 1
ATOM 882 C CA . GLN A 1 111 ? -6.284 4.424 4.859 1.00 94.94 111 GLN A CA 1
ATOM 883 C C . GLN A 1 111 ? -6.697 3.197 4.043 1.00 94.94 111 GLN A C 1
ATOM 885 O O . GLN A 1 111 ? -7.793 2.681 4.230 1.00 94.94 111 GLN A O 1
ATOM 890 N N . THR A 1 112 ? -5.819 2.707 3.164 1.00 95.50 112 THR A N 1
ATOM 891 C CA . THR A 1 112 ? -6.084 1.502 2.362 1.00 95.50 112 THR A CA 1
ATOM 892 C C . THR A 1 112 ? -6.259 0.285 3.263 1.00 95.50 112 THR A C 1
ATOM 894 O O . THR A 1 112 ? -7.190 -0.494 3.068 1.00 95.50 112 THR A O 1
ATOM 897 N N . TYR A 1 113 ? -5.421 0.159 4.292 1.00 95.62 113 TYR A N 1
ATOM 898 C CA . TYR A 1 113 ? -5.469 -0.968 5.208 1.00 95.62 113 TYR A CA 1
ATOM 899 C C . TYR A 1 113 ? -6.756 -0.972 6.040 1.00 95.62 113 TYR A C 1
ATOM 901 O O . TYR A 1 113 ? -7.473 -1.970 6.078 1.00 95.62 113 TYR A O 1
ATOM 909 N N . LEU A 1 114 ? -7.105 0.180 6.622 1.00 94.12 114 LEU A N 1
ATOM 910 C CA . LEU A 1 114 ? -8.363 0.386 7.341 1.00 94.12 114 LEU A CA 1
ATOM 911 C C . LEU A 1 114 ? -9.591 0.252 6.438 1.00 94.12 114 LEU A C 1
ATOM 913 O O . LEU A 1 114 ? -10.657 -0.088 6.924 1.00 94.12 114 LEU A O 1
ATOM 917 N N . LYS A 1 115 ? -9.493 0.531 5.138 1.00 94.69 115 LYS A N 1
ATOM 918 C CA . LYS A 1 115 ? -10.621 0.365 4.215 1.00 94.69 115 LYS A CA 1
ATOM 919 C C . LYS A 1 115 ? -10.864 -1.104 3.871 1.00 94.69 115 LYS A C 1
ATOM 921 O O . LYS A 1 115 ? -12.016 -1.523 3.813 1.00 94.69 115 LYS A O 1
ATOM 926 N N . ASN A 1 116 ? -9.797 -1.859 3.617 1.00 94.06 116 ASN A N 1
ATOM 927 C CA . ASN A 1 116 ? -9.895 -3.203 3.049 1.00 94.06 116 ASN A CA 1
ATOM 928 C C . ASN A 1 116 ? -9.942 -4.313 4.107 1.00 94.06 116 ASN A C 1
ATOM 930 O O . ASN A 1 116 ? -10.607 -5.315 3.87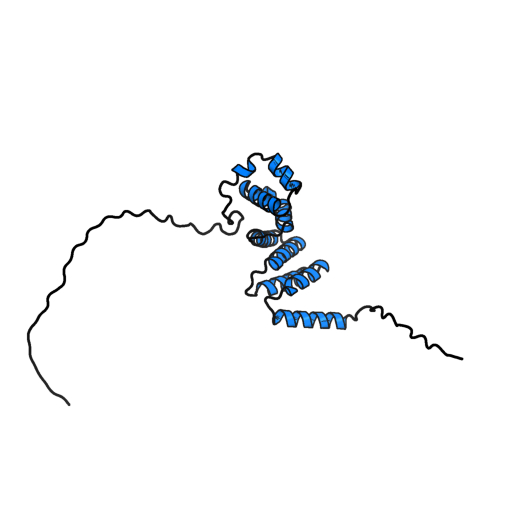7 1.00 94.06 116 ASN A O 1
ATOM 934 N N . TRP A 1 117 ? -9.279 -4.138 5.257 1.00 94.75 117 TRP A N 1
ATOM 935 C CA . TRP A 1 117 ? -9.114 -5.199 6.265 1.00 94.75 117 TRP A CA 1
ATOM 936 C C . TRP A 1 117 ? -9.630 -4.816 7.657 1.00 94.75 117 TRP A C 1
ATOM 938 O O . TRP A 1 117 ? -9.257 -5.441 8.647 1.00 94.75 117 TRP A O 1
ATOM 948 N N . LYS A 1 118 ? -10.514 -3.810 7.761 1.00 91.38 118 LYS A N 1
ATOM 949 C CA . LYS A 1 118 ? -11.085 -3.353 9.045 1.00 91.38 118 LYS A CA 1
ATOM 950 C C . LYS A 1 118 ? -11.676 -4.472 9.890 1.00 91.38 118 LYS A C 1
ATOM 952 O O . LYS A 1 118 ? -11.462 -4.508 11.091 1.00 91.38 118 LYS A O 1
ATOM 957 N N . SER A 1 119 ? -12.446 -5.357 9.265 1.00 91.75 119 SER A N 1
ATOM 958 C CA . SER A 1 119 ? -13.155 -6.437 9.958 1.00 91.75 119 SER A CA 1
ATOM 959 C C . SER A 1 119 ? -12.223 -7.451 10.615 1.00 91.75 119 SER A C 1
ATOM 961 O O . SER A 1 119 ? -12.667 -8.221 11.458 1.00 91.75 119 SER A O 1
ATOM 963 N N . GLU A 1 120 ? -10.956 -7.469 10.212 1.00 89.38 120 GLU A N 1
ATOM 964 C CA . GLU A 1 120 ? -9.939 -8.388 10.714 1.00 89.38 120 GLU A CA 1
ATOM 965 C C . GLU A 1 120 ? -9.022 -7.738 11.758 1.00 89.38 120 GLU A C 1
ATOM 967 O O . GLU A 1 120 ? -8.162 -8.412 12.316 1.00 89.38 120 GLU A O 1
ATOM 972 N N . LEU A 1 121 ? -9.182 -6.434 12.002 1.00 87.38 121 LEU A N 1
ATOM 973 C CA . LEU A 1 121 ? -8.423 -5.685 12.995 1.00 87.38 121 LEU A CA 1
ATOM 974 C C . LEU A 1 121 ? -9.069 -5.827 14.374 1.00 87.38 121 LEU A C 1
ATOM 976 O O . LEU A 1 121 ? -10.285 -5.713 14.542 1.00 87.38 121 LEU A O 1
ATOM 980 N N . THR A 1 122 ? -8.232 -5.997 15.389 1.00 88.44 122 THR A N 1
ATOM 981 C CA . THR A 1 122 ? -8.643 -5.803 16.777 1.00 88.44 122 THR A CA 1
ATOM 982 C C . THR A 1 122 ? -8.956 -4.321 17.033 1.00 88.44 122 THR A C 1
ATOM 984 O O . THR A 1 122 ? -8.379 -3.437 16.386 1.00 88.44 122 THR A O 1
ATOM 987 N N . PRO A 1 123 ? -9.813 -3.998 18.021 1.00 84.56 123 PRO A N 1
ATOM 988 C CA . PRO A 1 123 ? -10.056 -2.609 18.414 1.00 84.56 123 PRO A CA 1
ATOM 989 C C . PRO A 1 123 ? -8.769 -1.846 18.765 1.00 84.56 123 PRO A C 1
ATOM 991 O O . PRO A 1 123 ? -8.673 -0.642 18.533 1.00 84.56 123 PRO A O 1
ATOM 994 N N . GLN A 1 124 ? -7.768 -2.544 19.311 1.00 83.38 124 GLN A N 1
ATOM 995 C CA . GLN A 1 124 ? -6.457 -1.992 19.640 1.00 83.38 124 GLN A CA 1
ATOM 996 C C . GLN A 1 124 ? -5.672 -1.588 18.391 1.00 83.38 124 GLN A C 1
ATOM 998 O O . GLN A 1 124 ? -5.142 -0.477 18.336 1.00 83.38 124 GLN A O 1
ATOM 1003 N N . GLU A 1 125 ? -5.609 -2.457 17.383 1.00 86.19 125 GLU A N 1
ATOM 1004 C CA . GLU A 1 125 ? -4.913 -2.157 16.132 1.00 86.19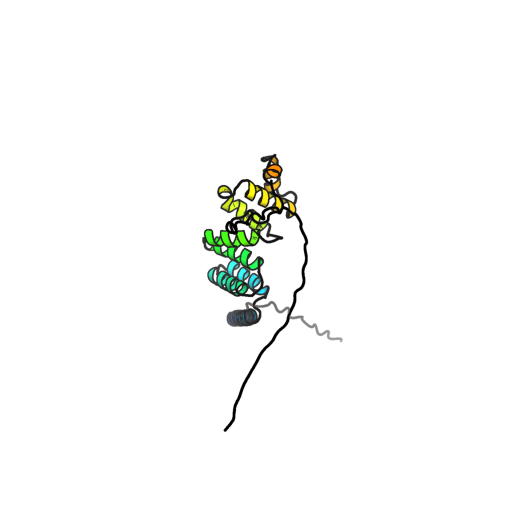 125 GLU A CA 1
ATOM 1005 C C . GLU A 1 125 ? -5.602 -1.034 15.356 1.00 86.19 125 GLU A C 1
ATOM 1007 O O . GLU A 1 125 ? -4.928 -0.126 14.863 1.00 86.19 125 GLU A O 1
ATOM 1012 N N . GLU A 1 126 ? -6.938 -1.046 15.290 1.00 89.69 126 GLU A N 1
ATOM 1013 C CA . GLU A 1 126 ? -7.696 0.035 14.661 1.00 89.69 126 GLU A CA 1
ATOM 1014 C C . GLU A 1 126 ? -7.414 1.373 15.359 1.00 89.69 126 GLU A C 1
ATOM 1016 O O . GLU A 1 126 ? -7.060 2.351 14.696 1.00 89.69 126 GLU A O 1
ATOM 1021 N N . ALA A 1 127 ? -7.479 1.414 16.696 1.00 88.75 127 ALA A N 1
ATOM 1022 C CA . ALA A 1 127 ? -7.174 2.617 17.467 1.00 88.75 127 ALA A CA 1
ATOM 1023 C C . ALA A 1 127 ? -5.738 3.111 17.230 1.00 88.75 127 ALA A C 1
ATOM 1025 O O . ALA A 1 127 ? -5.513 4.316 17.086 1.00 88.75 127 ALA A O 1
ATOM 1026 N N . ALA A 1 128 ? -4.764 2.199 17.145 1.00 87.81 128 ALA A N 1
ATOM 1027 C CA . ALA A 1 128 ? -3.368 2.544 16.895 1.00 87.81 128 ALA A CA 1
ATOM 1028 C C . ALA A 1 128 ? -3.186 3.162 15.501 1.00 87.81 128 ALA A C 1
ATOM 1030 O O . ALA A 1 128 ? -2.535 4.200 15.359 1.00 87.81 128 ALA A O 1
ATOM 1031 N N . LEU A 1 129 ? -3.801 2.572 14.472 1.00 90.94 129 LEU A N 1
ATOM 1032 C CA . LEU A 1 129 ? -3.783 3.103 13.110 1.00 90.94 129 LEU A CA 1
ATOM 1033 C C . LEU A 1 129 ? -4.473 4.470 13.019 1.00 90.94 129 LEU A C 1
ATOM 1035 O O . LEU A 1 129 ? -3.906 5.396 12.436 1.00 90.94 129 LEU A O 1
ATOM 1039 N N . MET A 1 130 ? -5.640 4.631 13.649 1.00 91.62 130 MET A N 1
ATOM 1040 C CA . MET A 1 130 ? -6.374 5.901 13.699 1.00 91.62 130 MET A CA 1
ATOM 1041 C C . MET A 1 130 ? -5.577 6.999 14.406 1.00 91.62 130 MET A C 1
ATOM 1043 O O . MET A 1 130 ? -5.500 8.121 13.903 1.00 91.62 130 MET A O 1
ATOM 1047 N N . ARG A 1 131 ? -4.915 6.683 15.526 1.00 89.00 131 ARG A N 1
ATOM 1048 C CA . ARG A 1 131 ? -4.034 7.626 16.234 1.00 89.00 131 ARG A CA 1
ATOM 1049 C C . ARG A 1 131 ? -2.827 8.014 15.379 1.00 89.00 131 ARG A C 1
ATOM 1051 O O . ARG A 1 131 ? -2.452 9.178 15.312 1.00 89.00 131 ARG A O 1
ATOM 1058 N N . ARG A 1 132 ? -2.205 7.073 14.668 1.00 89.25 132 ARG A N 1
ATOM 1059 C CA . ARG A 1 132 ? -1.092 7.416 13.765 1.00 89.25 132 ARG A CA 1
ATOM 1060 C C . ARG A 1 132 ? -1.554 8.292 12.609 1.00 89.25 132 ARG A C 1
ATOM 1062 O O . ARG A 1 132 ? -0.878 9.264 12.281 1.00 89.25 132 ARG A O 1
ATOM 1069 N N . LEU A 1 133 ? -2.719 7.997 12.037 1.00 91.94 133 LEU A N 1
ATOM 1070 C CA . LEU A 1 133 ? -3.312 8.819 10.990 1.00 91.94 133 LEU A CA 1
ATOM 1071 C C . LEU A 1 133 ? -3.649 10.228 11.499 1.00 91.94 133 LEU A C 1
ATOM 1073 O O . LEU A 1 133 ? -3.411 11.184 10.767 1.00 91.94 133 LEU A O 1
ATOM 1077 N N . SER A 1 134 ? -4.110 10.373 12.748 1.00 90.62 134 SER A N 1
ATOM 1078 C CA . SER A 1 134 ? -4.394 11.678 13.363 1.00 90.62 134 SER A CA 1
ATOM 1079 C C . SER A 1 134 ? -3.152 12.558 13.478 1.00 90.62 134 SER A C 1
ATOM 1081 O O . SER A 1 134 ? -3.234 13.765 13.260 1.00 90.62 134 SER A O 1
ATOM 1083 N N . PHE A 1 135 ? -1.998 11.961 13.793 1.00 88.88 135 PHE A N 1
ATOM 1084 C CA . PHE A 1 135 ? -0.725 12.680 13.857 1.00 88.88 135 PHE A CA 1
ATOM 1085 C C . PHE A 1 135 ? -0.211 13.103 12.481 1.00 88.88 135 PHE A C 1
ATOM 1087 O O . PHE A 1 135 ? 0.419 14.153 12.374 1.00 88.88 135 PHE A O 1
ATOM 1094 N N . ILE A 1 136 ? -0.442 12.300 11.436 1.00 90.25 136 ILE A N 1
ATOM 1095 C CA . ILE A 1 136 ? 0.057 12.621 10.090 1.00 90.25 136 ILE A CA 1
ATOM 1096 C C . ILE A 1 136 ? -0.890 13.574 9.350 1.00 90.25 136 ILE A C 1
ATOM 1098 O O . ILE A 1 136 ? -0.430 14.459 8.633 1.00 90.25 136 ILE A O 1
ATOM 1102 N N . ILE A 1 137 ? -2.204 13.406 9.518 1.00 90.75 137 ILE A N 1
ATOM 1103 C CA . ILE A 1 137 ? -3.242 14.230 8.889 1.00 90.75 137 ILE A CA 1
ATOM 1104 C C . ILE A 1 137 ? -4.201 14.736 9.979 1.00 90.75 137 ILE A C 1
ATOM 1106 O O . ILE A 1 137 ? -5.254 14.130 10.218 1.00 90.75 137 ILE A O 1
ATOM 1110 N N . PRO A 1 138 ? -3.860 15.855 10.644 1.00 88.38 138 PRO A N 1
ATOM 1111 C CA . PRO A 1 138 ? -4.744 16.481 11.616 1.00 88.38 138 PRO A CA 1
ATOM 1112 C C . PRO A 1 138 ? -6.094 16.837 10.987 1.00 88.38 138 PRO A C 1
ATOM 1114 O O . PRO A 1 138 ? -6.158 17.352 9.872 1.00 88.38 138 PRO A O 1
ATOM 1117 N N . GLY A 1 139 ? -7.186 16.557 11.700 1.00 86.62 139 GLY A N 1
ATOM 1118 C CA . GLY A 1 139 ? -8.539 16.860 11.222 1.00 86.62 139 GLY A CA 1
ATOM 1119 C C . GLY A 1 139 ? -9.071 15.921 10.134 1.00 86.62 139 GLY A C 1
ATOM 1120 O O . GLY A 1 139 ? -10.103 16.224 9.538 1.00 86.62 139 GLY A O 1
ATOM 1121 N N . ASN A 1 140 ? -8.418 14.781 9.875 1.00 90.94 140 ASN A N 1
ATOM 1122 C CA . ASN A 1 140 ? -8.972 13.755 8.992 1.00 90.94 140 ASN A CA 1
ATOM 1123 C C . ASN A 1 140 ? -10.386 13.337 9.462 1.00 90.94 140 ASN A C 1
ATOM 1125 O O . ASN A 1 140 ? -10.584 12.994 10.628 1.00 90.94 140 ASN A O 1
ATOM 1129 N N . ALA A 1 141 ? -11.369 13.372 8.556 1.00 90.38 141 ALA A N 1
ATOM 1130 C CA . ALA A 1 141 ? -12.777 13.163 8.897 1.00 90.38 141 ALA A CA 1
ATOM 1131 C C . ALA A 1 141 ? -13.059 11.772 9.491 1.00 90.38 141 ALA A C 1
ATOM 1133 O O . ALA A 1 141 ? -13.832 11.670 10.445 1.00 90.38 141 ALA A O 1
ATOM 1134 N N . ASP A 1 142 ? -12.408 10.725 8.975 1.00 89.38 142 ASP A N 1
ATOM 1135 C CA . ASP A 1 142 ? -12.582 9.350 9.455 1.00 89.38 142 ASP A CA 1
ATOM 1136 C C . ASP A 1 142 ? -12.043 9.201 10.877 1.00 89.38 142 ASP A C 1
ATOM 1138 O O . ASP A 1 142 ? -12.705 8.627 11.738 1.00 89.38 142 ASP A O 1
ATOM 1142 N N . VAL A 1 143 ? -10.889 9.813 11.147 1.00 90.50 143 VAL A N 1
ATOM 1143 C CA . VAL A 1 143 ? -10.274 9.868 12.478 1.00 90.50 143 VAL A CA 1
ATOM 1144 C C . VAL A 1 143 ? -11.165 10.631 13.458 1.00 90.50 143 VAL A C 1
ATOM 1146 O O . VAL A 1 143 ? -11.455 10.145 14.549 1.00 90.50 143 VAL A O 1
ATOM 1149 N N . VAL A 1 144 ? -11.640 11.821 13.076 1.00 89.31 144 VAL A N 1
ATOM 1150 C CA . VAL A 1 144 ? -12.525 12.632 13.928 1.00 89.31 144 VAL A CA 1
ATOM 1151 C C . VAL A 1 144 ? -13.816 11.874 14.231 1.00 89.31 144 VAL A C 1
ATOM 1153 O O . VAL A 1 144 ? -14.283 11.885 15.368 1.00 89.31 144 VAL A O 1
ATOM 1156 N N . LYS A 1 145 ? -14.397 11.199 13.235 1.00 90.94 145 LYS A N 1
ATOM 1157 C CA . LYS A 1 145 ? -15.584 10.361 13.419 1.00 90.94 145 LYS A CA 1
ATOM 1158 C C . LYS A 1 145 ? -15.298 9.183 14.353 1.00 90.94 145 LYS A C 1
ATOM 1160 O O . LYS A 1 145 ? -16.112 8.922 15.234 1.00 90.94 145 LYS A O 1
ATOM 1165 N N . TYR A 1 146 ? -14.157 8.517 14.189 1.00 89.81 146 TYR A N 1
ATOM 1166 C CA . TYR A 1 146 ? -13.733 7.393 15.022 1.00 89.81 146 TYR A CA 1
ATOM 1167 C C . TYR A 1 146 ? -13.649 7.786 16.502 1.00 89.81 146 TYR A C 1
ATOM 1169 O O . TYR A 1 146 ? -14.367 7.222 17.321 1.00 89.81 146 TYR A O 1
ATOM 1177 N N . PHE A 1 147 ? -12.877 8.823 16.840 1.00 86.12 147 PHE A N 1
ATOM 1178 C CA . PHE A 1 147 ? -12.708 9.260 18.233 1.00 86.12 147 PHE A CA 1
ATOM 1179 C C . PHE A 1 147 ? -13.970 9.894 18.841 1.00 86.12 147 PHE A C 1
ATOM 1181 O O . PHE A 1 147 ? -14.138 9.878 20.056 1.00 86.12 147 PHE A O 1
ATOM 1188 N N . LYS A 1 148 ? -14.891 10.422 18.023 1.00 86.56 148 LYS A N 1
ATOM 1189 C CA . LYS A 1 148 ? -16.208 10.873 18.506 1.00 86.56 148 LYS A CA 1
ATOM 1190 C C . LYS A 1 148 ? -17.133 9.714 18.875 1.00 86.56 148 LYS A C 1
ATOM 1192 O O . LYS A 1 148 ? -17.909 9.848 19.814 1.00 86.56 148 LYS A O 1
ATOM 1197 N N . LEU A 1 149 ? -17.101 8.622 18.109 1.00 87.38 149 LEU A N 1
ATOM 1198 C CA . LEU A 1 149 ? -17.972 7.461 18.324 1.00 87.38 149 LEU A CA 1
ATOM 1199 C C . LEU A 1 149 ? -17.404 6.490 19.367 1.00 87.38 149 LEU A C 1
ATOM 1201 O O . LEU A 1 149 ? -18.170 5.892 20.115 1.00 87.38 149 LEU A O 1
ATOM 1205 N N . GLN A 1 150 ? -16.080 6.353 19.443 1.00 78.75 150 GLN A N 1
ATOM 1206 C CA . GLN A 1 150 ? -15.381 5.579 20.467 1.00 78.75 150 GLN A CA 1
ATOM 1207 C C . GLN A 1 150 ? -14.685 6.523 21.446 1.00 78.75 150 GLN A C 1
ATOM 1209 O O . GLN A 1 150 ? -13.482 6.766 21.344 1.00 78.75 150 GLN A O 1
ATOM 1214 N N . SER A 1 151 ? -15.448 7.009 22.431 1.00 66.00 151 SER A N 1
ATOM 1215 C CA . SER A 1 151 ? -14.943 7.840 23.539 1.00 66.00 151 SER A CA 1
ATOM 1216 C C . SER A 1 151 ? -13.759 7.206 24.270 1.00 66.00 151 SER A C 1
ATOM 1218 O O . SER A 1 151 ? -12.881 7.902 24.769 1.00 66.00 151 SER A O 1
ATOM 1220 N N . ASP A 1 152 ? -13.718 5.874 24.294 1.00 69.31 152 ASP A N 1
ATOM 1221 C CA . ASP A 1 152 ? -12.736 5.096 25.042 1.00 69.31 152 ASP A CA 1
ATOM 1222 C C . ASP A 1 152 ? -11.539 4.674 24.177 1.00 69.31 152 ASP A C 1
ATOM 1224 O O . ASP A 1 152 ? -10.676 3.938 24.650 1.00 69.31 152 ASP A O 1
ATOM 1228 N N . ALA A 1 153 ? -11.437 5.133 22.923 1.00 71.56 153 ALA A N 1
ATOM 1229 C CA . ALA A 1 153 ? -10.339 4.767 22.024 1.00 71.56 153 ALA A CA 1
ATOM 1230 C C . ALA A 1 153 ? -8.950 5.065 22.617 1.00 71.56 153 ALA A C 1
ATOM 1232 O O . ALA A 1 153 ? -8.016 4.284 22.434 1.00 71.56 153 ALA A O 1
ATOM 1233 N N . ASP A 1 154 ? -8.823 6.144 23.391 1.00 68.81 154 ASP A N 1
ATOM 1234 C CA . ASP A 1 154 ? -7.577 6.467 24.089 1.00 68.81 154 ASP A CA 1
ATOM 1235 C C . ASP A 1 154 ? -7.269 5.500 25.240 1.00 68.81 154 ASP A C 1
ATOM 1237 O O . ASP A 1 154 ? -6.100 5.227 25.506 1.00 68.81 154 ASP A O 1
ATOM 1241 N N . ARG A 1 155 ? -8.303 4.937 25.876 1.00 67.19 155 ARG A N 1
ATOM 1242 C CA . ARG A 1 155 ? -8.194 3.919 26.932 1.00 67.19 155 ARG A CA 1
ATOM 1243 C C . ARG A 1 155 ? -7.891 2.529 26.366 1.00 67.19 155 ARG A C 1
ATOM 1245 O O . ARG A 1 155 ? -7.228 1.742 27.037 1.00 67.19 155 ARG A O 1
ATOM 1252 N N . ILE A 1 156 ? -8.342 2.231 25.141 1.00 69.25 156 ILE A N 1
ATOM 1253 C CA . ILE A 1 156 ? -8.033 0.981 24.420 1.00 69.25 156 ILE A CA 1
ATOM 1254 C C . ILE A 1 156 ? -6.517 0.840 24.201 1.00 69.25 156 ILE A C 1
ATOM 1256 O O . ILE A 1 156 ? -5.978 -0.267 24.242 1.00 69.25 156 ILE A O 1
ATOM 1260 N N . LEU A 1 157 ? -5.812 1.959 24.028 1.00 64.50 157 LEU A N 1
ATOM 1261 C CA . LEU A 1 157 ? -4.363 2.011 23.858 1.00 64.50 157 LEU A CA 1
ATOM 1262 C C . LEU A 1 157 ? -3.657 1.908 25.220 1.00 64.50 157 LEU A C 1
ATOM 1264 O O . LEU A 1 157 ? -3.027 2.850 25.689 1.00 64.50 157 LEU A O 1
ATOM 1268 N N . THR A 1 158 ? -3.755 0.740 25.862 1.00 55.41 158 THR A N 1
ATOM 1269 C CA . THR A 1 158 ? -3.165 0.467 27.189 1.00 55.41 158 THR A CA 1
ATOM 1270 C C . THR A 1 158 ? -1.634 0.421 27.188 1.00 55.41 158 THR A C 1
ATOM 1272 O O . THR A 1 158 ? -1.020 0.444 28.253 1.00 55.41 158 THR A O 1
ATOM 1275 N N . ARG A 1 159 ? -1.000 0.390 26.007 1.00 54.84 159 ARG A N 1
ATOM 1276 C CA . ARG A 1 159 ? 0.446 0.576 25.813 1.00 54.84 159 ARG A CA 1
ATOM 1277 C C . ARG A 1 159 ? 0.674 1.396 24.539 1.00 54.84 159 ARG A C 1
ATOM 1279 O O . ARG A 1 159 ? 0.667 0.823 23.463 1.00 54.84 159 ARG A O 1
ATOM 1286 N N . PRO A 1 160 ? 0.849 2.720 24.606 1.00 47.59 160 PRO A N 1
ATOM 1287 C CA . PRO A 1 160 ? 1.057 3.545 23.412 1.00 47.59 160 PRO A CA 1
ATOM 1288 C C . PRO A 1 160 ? 2.387 3.266 22.683 1.00 47.59 160 PRO A C 1
ATOM 1290 O O . PRO A 1 160 ? 2.535 3.652 21.525 1.00 47.59 160 PRO A O 1
ATOM 1293 N N . ASP A 1 161 ? 3.335 2.598 23.352 1.00 44.16 161 ASP A N 1
ATOM 1294 C CA . ASP A 1 161 ? 4.759 2.651 22.995 1.00 44.16 161 ASP A CA 1
ATOM 1295 C C . ASP A 1 161 ? 5.287 1.416 22.243 1.00 44.16 161 ASP A C 1
ATOM 1297 O O . ASP A 1 161 ? 6.371 1.472 21.659 1.00 44.16 161 ASP A O 1
ATOM 1301 N N . ARG A 1 162 ? 4.548 0.296 22.229 1.00 50.94 162 ARG A N 1
ATOM 1302 C CA . ARG A 1 162 ? 4.940 -0.883 21.434 1.00 50.94 162 ARG A CA 1
ATOM 1303 C C . ARG A 1 162 ? 4.677 -0.608 19.949 1.00 50.94 162 ARG A C 1
ATOM 1305 O O . ARG A 1 162 ? 3.720 0.061 19.593 1.00 50.94 162 ARG A O 1
ATOM 1312 N N . ARG A 1 163 ? 5.534 -1.073 19.044 1.00 52.41 163 ARG A N 1
ATOM 1313 C CA . ARG A 1 163 ? 5.317 -0.930 17.584 1.00 52.41 163 ARG A CA 1
ATOM 1314 C C . ARG A 1 163 ? 4.792 -2.230 16.966 1.00 52.41 163 ARG A C 1
ATOM 1316 O O . ARG A 1 163 ? 4.586 -2.308 15.761 1.00 52.41 163 ARG A O 1
ATOM 1323 N N . ASP A 1 164 ? 4.523 -3.205 17.826 1.00 54.94 164 ASP A N 1
ATOM 1324 C CA . ASP A 1 164 ? 4.410 -4.632 17.531 1.00 54.94 164 ASP A CA 1
ATOM 1325 C C . ASP A 1 164 ? 2.937 -5.075 17.413 1.00 54.94 164 ASP A C 1
ATOM 1327 O O . ASP A 1 164 ? 2.626 -6.259 17.468 1.00 54.94 164 ASP A O 1
ATOM 1331 N N . PHE A 1 165 ? 2.005 -4.121 17.308 1.00 54.88 165 PHE A N 1
ATOM 1332 C CA . PHE A 1 165 ? 0.568 -4.402 17.378 1.00 54.88 165 PHE A CA 1
ATOM 1333 C C . PHE A 1 165 ? -0.020 -5.012 16.109 1.00 54.88 165 PHE A C 1
ATOM 1335 O O . PHE A 1 165 ? -1.065 -5.632 16.207 1.00 54.88 165 PHE A O 1
ATOM 1342 N N . LEU A 1 166 ? 0.618 -4.835 14.949 1.00 54.91 166 LEU A N 1
ATOM 1343 C CA . LEU A 1 166 ? 0.140 -5.375 13.673 1.00 54.91 166 LEU A CA 1
ATOM 1344 C C . LEU A 1 166 ? 0.726 -6.774 13.425 1.00 54.91 166 LEU A C 1
ATOM 1346 O O . LEU A 1 166 ? 1.880 -7.009 13.800 1.00 54.91 166 LEU A O 1
ATOM 1350 N N . PRO A 1 167 ? -0.012 -7.690 12.769 1.00 41.38 167 PRO A N 1
ATOM 1351 C CA . PRO A 1 167 ? 0.443 -9.054 12.530 1.00 41.38 167 PRO A CA 1
ATOM 1352 C C . PRO A 1 167 ? 1.772 -9.046 11.766 1.00 41.38 167 PRO A C 1
ATOM 1354 O O . PRO A 1 167 ? 1.914 -8.366 10.750 1.00 41.38 167 PRO A O 1
ATOM 1357 N N . GLY A 1 168 ? 2.756 -9.768 12.307 1.00 48.91 168 GLY A N 1
ATOM 1358 C CA . GLY A 1 168 ? 4.117 -9.830 11.768 1.00 48.91 168 GLY A CA 1
ATOM 1359 C C . GLY A 1 168 ? 5.224 -10.109 12.789 1.00 48.91 168 GLY A C 1
ATOM 1360 O O . GLY A 1 168 ? 6.354 -10.294 12.367 1.00 48.91 168 GLY A O 1
ATOM 1361 N N . ASN A 1 169 ? 4.933 -10.158 14.097 1.00 44.16 169 ASN A N 1
ATOM 1362 C CA . ASN A 1 169 ? 5.909 -10.543 15.132 1.00 44.16 169 ASN A CA 1
ATOM 1363 C C . ASN A 1 169 ? 5.240 -11.195 16.364 1.00 44.16 169 ASN A C 1
ATOM 1365 O O . ASN A 1 169 ? 5.482 -10.809 17.504 1.00 44.16 169 ASN A O 1
ATOM 1369 N N . GLN A 1 170 ? 4.374 -12.189 16.151 1.00 41.88 170 GLN A N 1
ATOM 1370 C CA . GLN A 1 170 ? 3.794 -12.976 17.254 1.00 41.88 170 GLN A CA 1
ATOM 1371 C C . GLN A 1 170 ? 4.705 -14.126 17.721 1.00 41.88 170 GLN A C 1
ATOM 1373 O O . GLN A 1 170 ? 4.205 -15.060 18.324 1.00 41.88 170 GLN A O 1
ATOM 1378 N N . ASP A 1 171 ? 6.023 -14.056 17.498 1.00 41.59 171 ASP A N 1
ATOM 1379 C CA . ASP A 1 171 ? 6.961 -15.088 17.957 1.00 41.59 171 ASP A CA 1
ATOM 1380 C C . ASP A 1 171 ? 8.306 -14.496 18.405 1.00 41.59 171 ASP A C 1
ATOM 1382 O O . ASP A 1 171 ? 9.316 -14.614 17.725 1.00 41.59 171 ASP A O 1
ATOM 1386 N N . THR A 1 172 ? 8.333 -13.901 19.600 1.00 30.62 172 THR A N 1
ATOM 1387 C CA . THR A 1 172 ? 9.390 -14.203 20.583 1.00 30.62 172 THR A CA 1
ATOM 1388 C C . THR A 1 172 ? 8.810 -14.015 21.987 1.00 30.62 172 THR A C 1
ATOM 1390 O O . THR A 1 172 ? 8.502 -12.879 22.364 1.00 30.62 172 THR A O 1
ATOM 1393 N N . PRO A 1 173 ? 8.665 -15.077 22.798 1.00 36.25 173 PRO A N 1
ATOM 1394 C CA . PRO A 1 173 ? 8.386 -14.922 24.215 1.00 36.25 173 PRO A CA 1
ATOM 1395 C C . PRO A 1 173 ? 9.620 -14.288 24.863 1.00 36.25 173 PRO A C 1
ATOM 1397 O O . PRO A 1 173 ? 10.695 -14.883 24.888 1.00 36.25 173 PRO A O 1
ATOM 1400 N N . THR A 1 174 ? 9.491 -13.066 25.374 1.00 38.06 174 THR A N 1
ATOM 1401 C CA . THR A 1 174 ? 10.499 -12.498 26.271 1.00 38.06 174 THR A CA 1
ATOM 1402 C C . THR A 1 174 ? 10.473 -13.307 27.566 1.00 38.06 174 THR A C 1
ATOM 1404 O O . THR A 1 174 ? 9.486 -13.274 28.300 1.00 38.06 174 THR A O 1
ATOM 1407 N N . THR A 1 175 ? 11.539 -14.063 27.822 1.00 30.81 175 THR A N 1
ATOM 1408 C CA . THR A 1 175 ? 11.804 -14.736 29.099 1.00 30.81 175 THR A CA 1
ATOM 1409 C C . THR A 1 175 ? 11.648 -13.742 30.260 1.00 30.81 175 THR A C 1
ATOM 1411 O O . THR A 1 175 ? 12.212 -12.648 30.175 1.00 30.81 175 THR A O 1
ATOM 1414 N N . PRO A 1 176 ? 10.929 -14.073 31.349 1.00 36.53 176 PRO A N 1
ATOM 1415 C CA . PRO A 1 176 ? 10.905 -13.233 32.539 1.00 36.53 176 PRO A CA 1
ATOM 1416 C C . PRO A 1 176 ? 12.276 -13.307 33.214 1.00 36.53 176 PRO A C 1
ATOM 1418 O O . PRO A 1 176 ? 12.739 -14.383 33.595 1.00 36.53 176 PRO A O 1
ATOM 1421 N N . GLN A 1 177 ? 12.941 -12.163 33.323 1.00 34.22 177 GLN A N 1
ATOM 1422 C CA . GLN A 1 177 ? 14.184 -12.013 34.065 1.00 34.22 177 GLN A CA 1
ATOM 1423 C C . GLN A 1 177 ? 13.816 -11.998 35.555 1.00 34.22 177 GLN A C 1
ATOM 1425 O O . GLN A 1 177 ? 13.199 -11.049 36.028 1.00 34.22 177 GLN A O 1
ATOM 1430 N N . ASN A 1 178 ? 14.093 -13.108 36.242 1.00 37.84 178 ASN A N 1
ATOM 1431 C CA . ASN A 1 178 ? 13.839 -13.276 37.671 1.00 37.84 178 ASN A CA 1
ATOM 1432 C C . ASN A 1 178 ? 14.688 -12.301 38.494 1.00 37.84 178 ASN A C 1
ATOM 1434 O O . ASN A 1 178 ? 15.891 -12.172 38.258 1.00 37.84 178 ASN A O 1
ATOM 1438 N N . ASP A 1 179 ? 14.034 -11.679 39.471 1.00 38.47 179 ASP A N 1
ATOM 1439 C CA . ASP A 1 179 ? 14.632 -10.869 40.525 1.00 38.47 179 ASP A CA 1
ATOM 1440 C C . ASP A 1 179 ? 15.668 -11.674 41.333 1.00 38.47 179 ASP A C 1
ATOM 1442 O O . ASP A 1 179 ? 15.447 -12.833 41.697 1.00 38.47 179 ASP A O 1
ATOM 1446 N N . GLU A 1 180 ? 16.809 -11.040 41.610 1.00 38.47 180 GLU A N 1
ATOM 1447 C CA . GLU A 1 180 ? 17.834 -11.530 42.537 1.00 38.47 180 GLU A CA 1
ATOM 1448 C C . GLU A 1 180 ? 17.289 -11.693 43.966 1.00 38.47 180 GLU A C 1
ATOM 1450 O O . GLU A 1 180 ? 16.340 -11.017 44.375 1.00 38.47 180 GLU A O 1
ATOM 1455 N N . PRO A 1 181 ? 18.014 -12.457 44.799 1.00 42.16 181 PRO A N 1
ATOM 1456 C CA . PRO A 1 181 ? 18.388 -11.872 46.079 1.00 42.16 181 PRO A CA 1
ATOM 1457 C C . PRO A 1 181 ? 19.893 -11.964 46.365 1.00 42.16 181 PRO A C 1
ATOM 1459 O O . PRO A 1 181 ? 20.546 -12.987 46.164 1.00 42.16 181 PRO A O 1
ATOM 1462 N N . VAL A 1 182 ? 20.405 -10.857 46.898 1.00 43.47 182 VAL A N 1
ATOM 1463 C CA . VAL A 1 182 ? 21.740 -10.661 47.477 1.00 43.47 182 VAL A CA 1
ATOM 1464 C C . VAL A 1 182 ? 21.789 -11.234 48.898 1.00 43.47 182 VAL A C 1
ATOM 1466 O O . VAL A 1 182 ? 20.907 -10.904 49.682 1.00 43.47 182 VAL A O 1
ATOM 1469 N N . VAL A 1 183 ? 22.830 -12.013 49.230 1.00 40.09 183 VAL A N 1
ATOM 1470 C CA . VAL A 1 183 ? 23.571 -12.067 50.524 1.00 40.09 183 VAL A CA 1
ATOM 1471 C C . VAL A 1 183 ? 24.787 -13.000 50.326 1.00 40.09 183 VAL A C 1
ATOM 1473 O O . VAL A 1 183 ? 24.621 -14.157 49.960 1.00 40.09 183 VAL A O 1
ATOM 1476 N N . ASP A 1 184 ? 26.021 -12.508 50.210 1.00 35.88 184 ASP A N 1
ATOM 1477 C CA . ASP A 1 184 ? 26.975 -12.060 51.246 1.00 35.88 184 ASP A CA 1
ATOM 1478 C C . ASP A 1 184 ? 27.618 -13.201 52.068 1.00 35.88 184 ASP A C 1
ATOM 1480 O O . ASP A 1 184 ? 26.938 -13.866 52.845 1.00 35.88 184 ASP A O 1
ATOM 1484 N N . ALA A 1 185 ? 28.929 -13.415 51.862 1.00 36.66 185 ALA A N 1
ATOM 1485 C CA . ALA A 1 185 ? 29.930 -13.829 52.861 1.00 36.66 185 ALA A CA 1
ATOM 1486 C C . ALA A 1 185 ? 31.292 -14.121 52.190 1.00 36.66 185 ALA A C 1
ATOM 1488 O O . ALA A 1 185 ? 31.491 -15.130 51.513 1.00 36.66 185 ALA A O 1
ATOM 1489 N N . MET A 1 186 ? 32.247 -13.219 52.419 1.00 38.12 186 MET A N 1
ATOM 1490 C CA . MET A 1 186 ? 33.689 -13.426 52.260 1.00 38.12 186 MET A CA 1
ATOM 1491 C C . MET A 1 186 ? 34.198 -14.497 53.240 1.00 38.12 186 MET A C 1
ATOM 1493 O O . MET A 1 186 ? 33.873 -14.402 54.416 1.00 38.12 186 MET A O 1
ATOM 1497 N N . GLU A 1 187 ? 35.110 -15.387 52.823 1.00 37.41 187 GLU A N 1
ATOM 1498 C CA . GLU A 1 187 ? 36.337 -15.638 53.601 1.00 37.41 187 GLU A CA 1
ATOM 1499 C C . GLU A 1 187 ? 37.452 -16.350 52.812 1.00 37.41 187 GLU A C 1
ATOM 1501 O O . GLU A 1 187 ? 37.234 -17.070 51.843 1.00 37.41 187 GLU A O 1
ATOM 1506 N N . SER A 1 188 ? 38.675 -16.043 53.239 1.00 40.31 188 SER A N 1
ATOM 1507 C CA . SER A 1 188 ? 39.983 -16.259 52.613 1.00 40.31 188 SER A CA 1
ATOM 1508 C C . SER A 1 188 ? 40.500 -17.706 52.673 1.00 40.31 188 SER A C 1
ATOM 1510 O O . SER A 1 188 ? 40.055 -18.485 53.504 1.00 40.31 188 SER A O 1
ATOM 1512 N N . VAL A 1 189 ? 41.555 -18.020 51.897 1.00 38.25 189 VAL A N 1
ATOM 1513 C CA . VAL A 1 189 ? 42.907 -18.413 52.395 1.00 38.25 189 VAL A CA 1
ATOM 1514 C C . VAL A 1 189 ? 43.799 -18.927 51.238 1.00 38.25 189 VAL A C 1
ATOM 1516 O O . VAL A 1 189 ? 43.399 -19.746 50.416 1.00 38.25 189 VAL A O 1
ATOM 1519 N N . LYS A 1 190 ? 45.036 -18.407 51.176 1.00 43.75 190 LYS A N 1
ATOM 1520 C CA . LYS A 1 190 ? 46.137 -18.751 50.242 1.00 43.75 190 LYS A CA 1
ATOM 1521 C C . LYS A 1 190 ? 46.910 -20.026 50.705 1.00 43.75 190 LYS A C 1
ATOM 1523 O O . LYS A 1 190 ? 46.752 -20.432 51.851 1.00 43.75 190 LYS A O 1
ATOM 1528 N N . PRO A 1 191 ? 47.775 -20.633 49.858 1.00 50.72 191 PRO A N 1
ATOM 1529 C CA . PRO A 1 191 ? 48.206 -22.042 49.900 1.00 50.72 191 PRO A CA 1
ATOM 1530 C C . PRO A 1 191 ? 49.489 -22.300 50.711 1.00 50.72 191 PRO A C 1
ATOM 1532 O O . PRO A 1 191 ? 50.184 -21.352 51.080 1.00 50.72 191 PRO A O 1
ATOM 1535 N N . PRO A 1 192 ? 49.911 -23.578 50.813 1.00 39.66 192 PRO A N 1
ATOM 1536 C CA . PRO A 1 192 ? 51.337 -23.897 50.872 1.00 39.66 192 PRO A CA 1
ATOM 1537 C C . PRO A 1 192 ? 51.784 -25.011 49.891 1.00 39.66 192 PRO A C 1
ATOM 1539 O O . PRO A 1 192 ? 51.119 -26.022 49.689 1.00 39.66 192 PRO A O 1
ATOM 1542 N N . SER A 1 193 ? 52.969 -24.825 49.303 1.00 39.91 193 SER A N 1
ATOM 1543 C CA . SER A 1 193 ? 53.941 -25.891 48.936 1.00 39.91 193 SER A CA 1
ATOM 1544 C C . SER A 1 193 ? 54.952 -26.033 50.110 1.00 39.91 193 SER A C 1
ATOM 1546 O O . SER A 1 193 ? 54.873 -25.145 50.964 1.00 39.91 193 SER A O 1
ATOM 1548 N N . PRO A 1 194 ? 55.944 -26.975 50.202 1.00 50.09 194 PRO A N 1
ATOM 1549 C CA . PRO A 1 194 ? 56.548 -27.856 49.163 1.00 50.09 194 PRO A CA 1
ATOM 1550 C C . PRO A 1 194 ? 57.084 -29.287 49.574 1.00 50.09 194 PRO A C 1
ATOM 1552 O O . PRO A 1 194 ? 57.320 -29.531 50.746 1.00 50.09 194 PRO A O 1
ATOM 1555 N N . LYS A 1 195 ? 57.386 -30.144 48.552 1.00 39.78 195 LYS A N 1
ATOM 1556 C CA . LYS A 1 195 ? 58.497 -31.159 48.311 1.00 39.78 195 LYS A CA 1
ATOM 1557 C C . LYS A 1 195 ? 58.912 -32.202 49.412 1.00 39.78 195 LYS A C 1
ATOM 1559 O O . LYS A 1 195 ? 58.430 -32.051 50.521 1.00 39.78 195 LYS A O 1
ATOM 1564 N N . PRO A 1 196 ? 59.817 -33.225 49.210 1.00 48.44 196 PRO A N 1
ATOM 1565 C CA . PRO A 1 196 ? 60.721 -33.604 48.081 1.00 48.44 196 PRO A CA 1
ATOM 1566 C C . PRO A 1 196 ? 60.908 -35.134 47.755 1.00 48.44 196 PRO A C 1
ATOM 1568 O O . PRO A 1 196 ? 60.478 -36.006 48.497 1.00 48.44 196 PRO A O 1
ATOM 1571 N N . GLY A 1 197 ? 61.706 -35.436 46.705 1.00 33.88 197 GLY A N 1
ATOM 1572 C CA . GLY A 1 197 ? 62.527 -36.667 46.543 1.00 33.88 197 GLY A CA 1
ATOM 1573 C C . GLY A 1 197 ? 62.040 -37.661 45.468 1.00 33.88 197 GLY A C 1
ATOM 1574 O O . GLY A 1 197 ? 60.859 -37.945 45.406 1.00 33.88 197 GLY A O 1
ATOM 1575 N N . GLY A 1 198 ? 62.837 -38.257 44.573 1.00 35.28 198 GLY A N 1
ATOM 1576 C CA . GLY A 1 198 ? 64.266 -38.212 44.258 1.00 35.28 198 GLY A CA 1
ATOM 1577 C C . GLY A 1 198 ? 64.647 -39.436 43.391 1.00 35.28 198 GLY A C 1
ATOM 1578 O O . GLY A 1 198 ? 64.089 -40.505 43.597 1.00 35.28 198 GLY A O 1
ATOM 1579 N N . SER A 1 199 ? 65.662 -39.282 42.519 1.00 40.50 199 SER A N 1
ATOM 1580 C CA . SER A 1 199 ? 66.454 -40.337 41.823 1.00 40.50 199 SER A CA 1
ATOM 1581 C C . SER A 1 199 ? 65.777 -41.097 40.660 1.00 40.50 199 SER A C 1
ATOM 1583 O O . SER A 1 199 ? 64.622 -41.463 40.766 1.00 40.50 199 SER A O 1
ATOM 1585 N N . LYS A 1 200 ? 66.420 -41.467 39.539 1.00 45.53 200 LYS A N 1
ATOM 1586 C CA . LYS A 1 200 ? 67.813 -41.408 39.038 1.00 45.53 200 LYS A CA 1
ATOM 1587 C C . LYS A 1 200 ? 67.812 -41.907 37.569 1.00 45.53 200 LYS A C 1
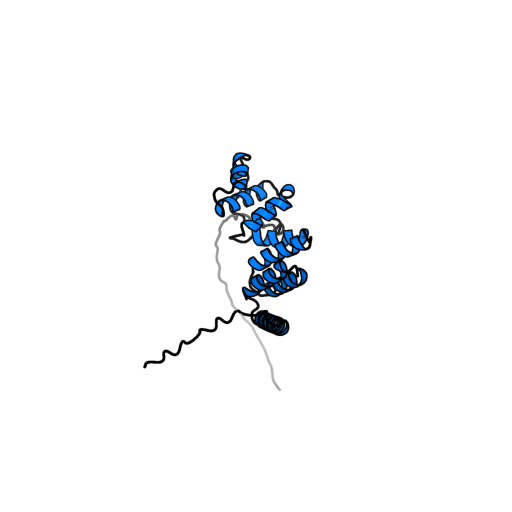ATOM 1589 O O . LYS A 1 200 ? 67.085 -42.854 37.311 1.00 45.53 200 LYS A O 1
ATOM 1594 N N . LYS A 1 201 ? 68.772 -41.410 36.757 1.00 43.69 201 LYS A N 1
ATOM 1595 C CA . LYS A 1 201 ? 69.556 -42.116 35.691 1.00 43.69 201 LYS A CA 1
ATOM 1596 C C . LYS A 1 201 ? 68.781 -42.646 34.451 1.00 43.69 201 LYS A C 1
ATOM 1598 O O . LYS A 1 201 ? 67.645 -43.047 34.583 1.00 43.69 201 LYS A O 1
ATOM 1603 N N . THR A 1 202 ? 69.288 -42.726 33.214 1.00 43.38 202 THR A N 1
ATOM 1604 C CA . THR A 1 202 ? 70.617 -42.567 32.584 1.00 43.38 202 THR A CA 1
ATOM 1605 C C . THR A 1 202 ? 70.448 -42.611 31.051 1.00 43.38 202 THR A C 1
ATOM 1607 O O . THR A 1 202 ? 69.693 -43.448 30.579 1.00 43.38 202 THR A O 1
ATOM 1610 N N . VAL A 1 203 ? 71.267 -41.813 30.352 1.00 44.78 203 VAL A N 1
ATOM 1611 C CA . VAL A 1 203 ? 72.073 -42.136 29.146 1.00 44.78 203 VAL A CA 1
ATOM 1612 C C . VAL A 1 203 ? 71.405 -42.276 27.766 1.00 44.78 203 VAL A C 1
ATOM 1614 O O . VAL A 1 203 ? 70.421 -42.976 27.564 1.00 44.78 203 VAL A O 1
ATOM 1617 N N . SER A 1 204 ? 72.065 -41.560 26.857 1.00 45.47 204 SER A N 1
ATOM 1618 C CA . SER A 1 204 ? 71.958 -41.363 25.416 1.00 45.47 204 SER A CA 1
ATOM 1619 C C . SER A 1 204 ? 72.255 -42.599 24.559 1.00 45.47 204 SER A C 1
ATOM 1621 O O . SER A 1 204 ? 72.999 -43.473 24.993 1.00 45.47 204 SER A O 1
ATOM 1623 N N . ASP A 1 205 ? 71.770 -42.586 23.316 1.00 52.06 205 ASP A N 1
ATOM 1624 C CA . ASP A 1 205 ? 72.600 -42.403 22.108 1.00 52.06 205 ASP A CA 1
ATOM 1625 C C . ASP A 1 205 ? 71.767 -41.695 21.024 1.00 52.06 205 ASP A C 1
ATOM 1627 O O . ASP A 1 205 ? 70.533 -41.925 20.996 1.00 52.06 205 ASP A O 1
#

Radius of gyration: 33.53 Å; chains: 1; bounding box: 91×94×100 Å

Foldseek 3Di:
DDDDDDDDDPPPDDDDDPPVVVVVVVVVVVVVCVVPLQDPVLLVVLVVCVVVVVLVVSLVSLVSSCVDPDPPLSSLQSNLVSCVVVVVNVSSLVSLLVLLLDPQHDLVSLVVCCVPCVVVADLQRVLLSLVSNCVVDPPDPVSVVVCVVCVCSVVSCVDNPDSCRGPDPPDDPDDDDDDDDDDDDDDDDDDDDDDDDDDDDDDDD

Sequence (205 aa):
MSTRTTTATATTTPGPERRDTIFQKQKRLEGYLLHHPNSALFAWYGRQNMEIGKLDRAEKICQLGLNGETDHIILRKLLGDIYLAQGRIAEAREEYAIVLQSHRPFPGVIQTYLKNWKSELTPQEEAALMRRLSFIIPGNADVVKYFKLQSDADRILTRPDRRDFLPGNQDTPTTPQNDEPVVDAMESVKPPSPKPGGSKKTVSD